Protein AF-A0A813TWH4-F1 (afdb_monomer_lite)

Organism: NCBI:txid104777

Sequence (204 aa):
MVELQYFYILNVCVCGRCGNPNHNQKENKCRERCLRCRDYDHTLSSCRNNPQCINCGGNHQCNNDICEFLINKTLSSNKYTIDVLLKEGVINSVDEIDESQNFTQGKQVSYEMKSKEEVMNKLIENKLASQSSRLKLGEVNSKIDYLKSDLDTVKTDLRSVNEVVSKTNLELKANQSSIESYFKLVLSRTDSQSGPASSSSLNH

Foldseek 3Di:
DDPPVPDPLPQLPQQQAQRHSPDDVPPPPDQGAAQAQRDRPDHVVPDPDFGAASQQRDRDGHPDLPPVRSLVVSCVVCVVVVVVCCVVVVDVDPVVVSVPVVPPDPPPPPPPPPDPVNNVVVVVVVVVVVVVVVVVVVVVVVVVVVVVVVVVVVVVVVVVVVVVVVVVVVVVVVVVVVVVVVVVVVVVVVVVPCDPPPPPDDDD

Radius of gyration: 47.85 Å; chains: 1; bounding box: 100×43×149 Å

pLDDT: mean 79.54, std 17.69, range [35.44, 98.56]

Structure (mmCIF, N/CA/C/O backbone):
data_AF-A0A813TWH4-F1
#
_entry.id   AF-A0A813TWH4-F1
#
loop_
_atom_site.group_PDB
_atom_site.id
_atom_site.type_symbol
_atom_site.label_atom_id
_atom_site.label_alt_id
_atom_site.label_comp_id
_atom_site.label_asym_id
_atom_site.label_entity_id
_atom_site.label_seq_id
_atom_site.pdbx_PDB_ins_code
_atom_site.Cartn_x
_atom_site.Cartn_y
_atom_site.Cartn_z
_atom_site.occupancy
_atom_site.B_iso_or_equiv
_atom_site.auth_seq_id
_atom_site.auth_comp_id
_atom_site.auth_asym_id
_atom_site.auth_atom_id
_atom_site.pdbx_PDB_model_num
ATOM 1 N N . MET A 1 1 ? -3.139 -16.823 19.038 1.00 43.88 1 MET A N 1
ATOM 2 C CA . MET A 1 1 ? -4.212 -16.504 19.994 1.00 43.88 1 MET A CA 1
ATOM 3 C C . MET A 1 1 ? -3.679 -15.493 20.978 1.00 43.88 1 MET A C 1
ATOM 5 O O . MET A 1 1 ? -2.800 -15.806 21.771 1.00 43.88 1 MET A O 1
ATOM 9 N N . VAL A 1 2 ? -4.089 -14.252 20.759 1.00 36.09 2 VAL A N 1
ATOM 10 C CA . VAL A 1 2 ? -3.649 -13.059 21.470 1.00 36.09 2 VAL A CA 1
ATOM 11 C C . VAL A 1 2 ? -4.604 -12.887 22.641 1.00 36.09 2 VAL A C 1
ATOM 13 O O . VAL A 1 2 ? -5.794 -12.687 22.424 1.00 36.09 2 VAL A O 1
ATOM 16 N N . GLU A 1 3 ? -4.093 -12.948 23.868 1.00 39.19 3 GLU A N 1
ATOM 17 C CA . GLU A 1 3 ? -4.769 -12.331 25.006 1.00 39.19 3 GLU A CA 1
ATOM 18 C C . GLU A 1 3 ? -4.733 -10.815 24.808 1.00 39.19 3 GLU A C 1
ATOM 20 O O . GLU A 1 3 ? -3.894 -10.082 25.335 1.00 39.19 3 GLU A O 1
ATOM 25 N N . LEU A 1 4 ? -5.666 -10.333 23.992 1.00 41.06 4 LEU A N 1
ATOM 26 C CA . LEU A 1 4 ? -6.206 -9.008 24.186 1.00 41.06 4 LEU A CA 1
ATOM 27 C C . LEU A 1 4 ? -6.889 -9.091 25.543 1.00 41.06 4 LEU A C 1
ATOM 29 O O . LEU A 1 4 ? -7.978 -9.643 25.664 1.00 41.06 4 LEU A O 1
ATOM 33 N N . GLN A 1 5 ? -6.228 -8.582 26.584 1.00 43.38 5 GLN A N 1
ATOM 34 C CA . GLN A 1 5 ? -6.948 -8.149 27.771 1.00 43.38 5 GLN A CA 1
ATOM 35 C C . GLN A 1 5 ? -8.119 -7.300 27.263 1.00 43.38 5 GLN A C 1
ATOM 37 O O . GLN A 1 5 ? -7.918 -6.203 26.740 1.00 43.38 5 GLN A O 1
ATOM 42 N N . TYR A 1 6 ? -9.312 -7.881 27.376 1.00 43.12 6 TYR A N 1
ATOM 43 C CA . TYR A 1 6 ? -10.660 -7.403 27.073 1.00 43.12 6 TYR A CA 1
ATOM 44 C C . TYR A 1 6 ? -11.006 -6.119 27.857 1.00 43.12 6 TYR A C 1
ATOM 46 O O . TYR A 1 6 ? -12.046 -6.020 28.495 1.00 43.12 6 TYR A O 1
ATOM 54 N N . PHE A 1 7 ? -10.110 -5.131 27.902 1.00 40.72 7 PHE A N 1
ATOM 55 C CA . PHE A 1 7 ? -10.198 -4.048 28.879 1.00 40.72 7 PHE A CA 1
ATOM 56 C C . PHE A 1 7 ? -10.705 -2.722 28.326 1.00 40.72 7 PHE A C 1
ATOM 58 O O . PHE A 1 7 ? -11.087 -1.869 29.115 1.00 40.72 7 PHE A O 1
ATOM 65 N N . TYR A 1 8 ? -10.784 -2.537 27.008 1.00 42.56 8 TYR A N 1
ATOM 66 C CA . TYR A 1 8 ? -11.355 -1.313 26.433 1.00 42.56 8 TYR A CA 1
ATOM 67 C C . TYR A 1 8 ? -12.024 -1.543 25.079 1.00 42.56 8 TYR A C 1
ATOM 69 O O . TYR A 1 8 ? -11.968 -0.686 24.199 1.00 42.56 8 TYR A O 1
ATOM 77 N N . ILE A 1 9 ? -12.757 -2.645 24.916 1.00 45.22 9 ILE A N 1
ATOM 78 C CA . ILE A 1 9 ? -13.964 -2.504 24.109 1.00 45.22 9 ILE A CA 1
ATOM 79 C C . ILE A 1 9 ? -14.901 -1.688 25.000 1.00 45.22 9 ILE A C 1
ATOM 81 O O . ILE A 1 9 ? -15.539 -2.228 25.897 1.00 45.22 9 ILE A O 1
ATOM 85 N N . LEU A 1 10 ? -14.806 -0.364 24.851 1.00 45.94 10 LEU A N 1
ATOM 86 C CA . LEU A 1 10 ? -15.490 0.652 25.640 1.00 45.94 10 LEU A CA 1
ATOM 87 C C . LEU A 1 10 ? -16.877 0.145 26.013 1.00 45.94 10 LEU A C 1
ATOM 89 O O . LEU A 1 10 ? -17.731 0.032 25.132 1.00 45.94 10 LEU A O 1
ATOM 93 N N . ASN A 1 11 ? -17.075 -0.168 27.302 1.00 53.09 11 ASN A N 1
ATOM 94 C CA . ASN A 1 11 ? -18.404 -0.357 27.860 1.00 53.09 11 ASN A CA 1
ATOM 95 C C . ASN A 1 11 ? -19.230 0.787 27.299 1.00 53.09 11 ASN A C 1
ATOM 97 O O . ASN A 1 11 ? -18.926 1.952 27.572 1.00 53.09 11 ASN A O 1
ATOM 101 N N . VAL A 1 12 ? -20.208 0.472 26.452 1.00 57.31 12 VAL A N 1
ATOM 102 C CA . VAL A 1 12 ? -21.177 1.468 26.033 1.00 57.31 12 VAL A CA 1
ATOM 103 C C . VAL A 1 12 ? -21.818 1.908 27.338 1.00 57.31 12 VAL A C 1
ATOM 105 O O . VAL A 1 12 ? -22.613 1.170 27.918 1.00 57.31 12 VAL A O 1
ATOM 108 N N . CYS A 1 13 ? -21.375 3.054 27.860 1.00 60.84 13 CYS A N 1
ATOM 109 C CA . CYS A 1 13 ? -21.833 3.585 29.129 1.00 60.84 13 CYS A CA 1
ATOM 110 C C . CYS A 1 13 ? -23.296 3.954 28.943 1.00 60.84 13 CYS A C 1
ATOM 112 O O . CYS A 1 13 ? -23.643 5.062 28.540 1.00 6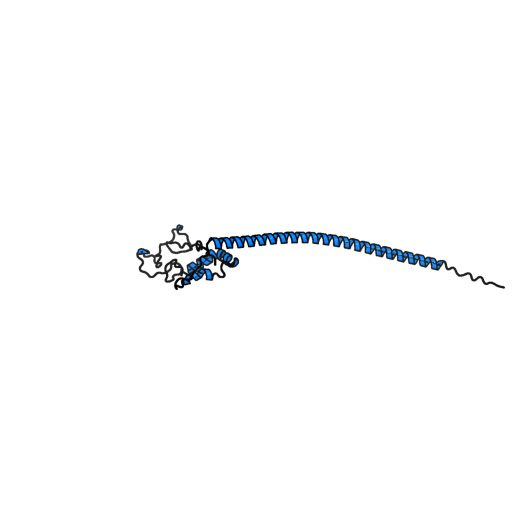0.84 13 CYS A O 1
ATOM 114 N N . VAL A 1 14 ? -24.165 2.983 29.196 1.00 70.88 14 VAL A N 1
ATOM 115 C CA . VAL A 1 14 ? -25.594 3.206 29.276 1.00 70.88 14 VAL A CA 1
ATOM 116 C C . VAL A 1 14 ? -25.850 4.104 30.471 1.00 70.88 14 VAL A C 1
ATOM 118 O O . VAL A 1 14 ? -25.277 3.930 31.550 1.00 70.88 14 VAL A O 1
ATOM 121 N N . CYS A 1 15 ? -26.720 5.088 30.292 1.00 78.12 15 CYS A N 1
ATOM 122 C CA . CYS A 1 15 ? -27.123 5.936 31.396 1.00 78.12 15 CYS A CA 1
ATOM 123 C C . CYS A 1 15 ? -27.722 5.071 32.515 1.00 78.12 15 CYS A C 1
ATOM 125 O O . CYS A 1 15 ? -28.823 4.554 32.365 1.00 78.12 15 CYS A O 1
ATOM 127 N N . GLY A 1 16 ? -27.041 4.940 33.657 1.00 71.12 16 GLY A N 1
ATOM 128 C CA . GLY A 1 16 ? -27.502 4.095 34.774 1.00 71.12 16 GLY A CA 1
ATOM 129 C C . GLY A 1 16 ? -28.875 4.454 35.369 1.00 71.12 16 GLY A C 1
ATOM 130 O O . GLY A 1 16 ? -29.391 3.698 36.180 1.00 71.12 16 GLY A O 1
ATOM 131 N N . ARG A 1 17 ? -29.483 5.581 34.967 1.00 74.94 17 ARG A N 1
ATOM 132 C CA . ARG A 1 17 ? -30.850 5.963 35.360 1.00 74.94 17 ARG A CA 1
ATOM 133 C C . ARG A 1 17 ? -31.924 5.455 34.411 1.00 74.94 17 ARG A C 1
ATOM 135 O O . ARG A 1 17 ? -33.007 5.101 34.853 1.00 74.94 17 ARG A O 1
ATOM 142 N N . CYS A 1 18 ? -31.661 5.454 33.108 1.00 77.75 18 CYS A N 1
ATOM 143 C CA . CYS A 1 18 ? -32.684 5.129 32.116 1.00 77.75 18 CYS A CA 1
ATOM 144 C C . CYS A 1 18 ? -32.232 4.111 31.074 1.00 77.75 18 CYS A C 1
ATOM 146 O O . CYS A 1 18 ? -32.984 3.852 30.143 1.00 77.75 18 CYS A O 1
ATOM 148 N N . GLY A 1 19 ? -31.031 3.554 31.198 1.00 70.75 19 GLY A N 1
ATOM 149 C CA . GLY A 1 19 ? -30.436 2.581 30.286 1.00 70.75 19 GLY A CA 1
ATOM 150 C C . GLY A 1 19 ? -30.174 3.101 28.874 1.00 70.75 19 GLY A C 1
ATOM 151 O O . GLY A 1 19 ? -29.767 2.328 28.028 1.00 70.75 19 GLY A O 1
ATOM 152 N N . ASN A 1 20 ? -30.401 4.384 28.572 1.00 73.44 20 ASN A N 1
ATOM 153 C CA . ASN A 1 20 ? -30.210 4.886 27.213 1.00 73.44 20 ASN A CA 1
ATOM 154 C C . ASN A 1 20 ? -28.703 4.985 26.896 1.00 73.44 20 ASN A C 1
ATOM 156 O O . ASN A 1 20 ? -27.981 5.659 27.635 1.00 73.44 20 ASN A O 1
ATOM 160 N N . PRO A 1 21 ? -28.223 4.359 25.808 1.00 71.31 21 PRO A N 1
ATOM 161 C CA . PRO A 1 21 ? -26.817 4.390 25.418 1.00 71.31 21 PRO A CA 1
ATOM 162 C C . PRO A 1 21 ? -26.438 5.627 24.580 1.00 71.31 21 PRO A C 1
ATOM 164 O O . PRO A 1 21 ? -25.332 5.662 24.048 1.00 71.31 21 PRO A O 1
ATOM 167 N N . ASN A 1 22 ? -27.357 6.573 24.349 1.00 73.69 22 ASN A N 1
ATOM 168 C CA . ASN A 1 22 ? -27.167 7.732 23.462 1.00 73.69 22 ASN A CA 1
ATOM 169 C C . ASN A 1 22 ? -27.026 9.071 24.201 1.00 73.69 22 ASN A C 1
ATOM 171 O O . ASN A 1 22 ? -26.936 10.105 23.547 1.00 73.69 22 ASN A O 1
ATOM 175 N N . HIS A 1 23 ? -27.016 9.089 25.535 1.00 74.94 23 HIS A N 1
ATOM 176 C CA . HIS A 1 23 ? -26.678 10.301 26.280 1.00 74.94 23 HIS A CA 1
ATOM 177 C C . HIS A 1 23 ? -25.824 9.993 27.499 1.00 74.94 23 HIS A C 1
ATOM 179 O O . HIS A 1 23 ? -25.870 8.906 28.077 1.00 74.94 23 HIS A O 1
ATOM 185 N N . ASN A 1 24 ? -25.094 11.013 27.928 1.00 66.06 24 ASN A N 1
ATOM 186 C CA . ASN A 1 24 ? -24.274 10.957 29.123 1.00 66.06 24 ASN A CA 1
ATOM 187 C C . ASN A 1 24 ? -25.132 11.247 30.362 1.00 66.06 24 ASN A C 1
ATOM 189 O O . ASN A 1 24 ? -26.005 12.114 30.333 1.00 66.06 24 ASN A O 1
ATOM 193 N N . GLN A 1 25 ? -24.851 10.571 31.485 1.00 65.19 25 GLN A N 1
ATOM 194 C CA . GLN A 1 25 ? -25.565 10.755 32.765 1.00 65.19 25 GLN A CA 1
ATOM 195 C C . GLN A 1 25 ? -25.675 12.225 33.218 1.00 65.19 25 GLN A C 1
ATOM 197 O O . GLN A 1 25 ? -26.583 12.567 33.971 1.00 65.19 25 GLN A O 1
ATOM 202 N N . LYS A 1 26 ? -24.775 13.098 32.747 1.00 63.03 26 LYS A N 1
ATOM 203 C CA . LYS A 1 26 ? -24.735 14.526 33.089 1.00 63.03 26 LYS A CA 1
ATOM 204 C C . LYS A 1 26 ? -25.924 15.337 32.562 1.00 63.03 26 LYS A C 1
ATOM 206 O O . LYS A 1 26 ? -26.172 16.417 33.082 1.00 63.03 26 LYS A O 1
ATOM 211 N N . GLU A 1 27 ? -26.673 14.850 31.572 1.00 63.19 27 GLU A N 1
ATOM 212 C CA . GLU A 1 27 ? -27.702 15.670 30.916 1.00 63.19 27 GLU A CA 1
ATOM 213 C C . GLU A 1 27 ? -29.013 15.831 31.712 1.00 63.19 27 GLU A C 1
ATOM 215 O O . GLU A 1 27 ? -29.890 16.548 31.250 1.00 63.19 27 GLU A O 1
ATOM 220 N N . ASN A 1 28 ? -29.163 15.236 32.908 1.00 61.16 28 ASN A N 1
ATOM 221 C CA . ASN A 1 28 ? -30.287 15.408 33.863 1.00 61.16 28 ASN A CA 1
ATOM 222 C C . ASN A 1 28 ? -31.730 15.279 33.313 1.00 61.16 28 ASN A C 1
ATOM 224 O O . ASN A 1 28 ? -32.691 15.445 34.058 1.00 61.16 28 ASN A O 1
ATOM 228 N N . LYS A 1 29 ? -31.912 14.920 32.040 1.00 72.69 29 LYS A N 1
ATOM 229 C CA . LYS A 1 29 ? -33.216 14.815 31.367 1.00 72.69 29 LYS A CA 1
ATOM 230 C C . LYS A 1 29 ? -33.850 13.424 31.452 1.00 72.69 29 LYS A C 1
ATOM 232 O O . LYS A 1 29 ? -34.916 13.211 30.882 1.00 72.69 29 LYS A O 1
ATOM 237 N N . CYS A 1 30 ? -33.216 12.465 32.131 1.00 78.81 30 CYS A N 1
ATOM 238 C CA . CYS A 1 30 ? -33.720 11.096 32.200 1.00 78.81 30 CYS A CA 1
ATOM 239 C C . CYS A 1 30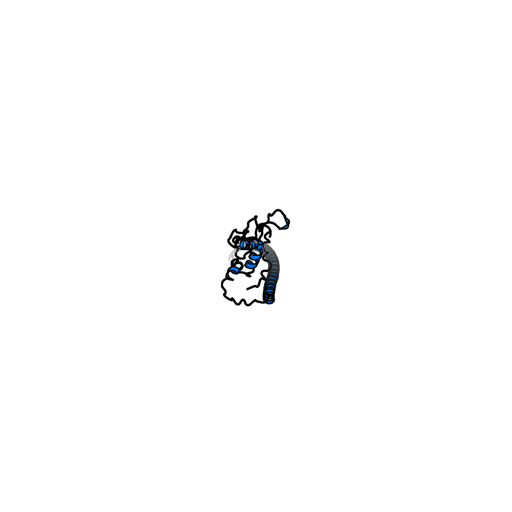 ? -34.474 10.802 33.496 1.00 78.81 30 CYS A C 1
ATOM 241 O O . CYS A 1 30 ? -33.914 10.908 34.586 1.00 78.81 30 CYS A O 1
ATOM 243 N N . ARG A 1 31 ? -35.727 10.358 33.350 1.00 83.06 31 ARG A N 1
ATOM 244 C CA . ARG A 1 31 ? -36.523 9.772 34.435 1.00 83.06 31 ARG A CA 1
ATOM 245 C C . ARG A 1 31 ? -35.950 8.400 34.800 1.00 83.06 31 ARG A C 1
ATOM 247 O O . ARG A 1 31 ? -35.622 7.619 33.903 1.00 83.06 31 ARG A O 1
ATOM 254 N N . GLU A 1 32 ? -35.822 8.130 36.095 1.00 82.75 32 GLU A N 1
ATOM 255 C CA . GLU A 1 32 ? -35.314 6.851 36.592 1.00 82.75 32 GLU A CA 1
ATOM 256 C C . GLU A 1 32 ? -36.258 5.702 36.227 1.00 82.75 32 GLU A C 1
ATOM 258 O O . GLU A 1 32 ? -37.479 5.830 36.321 1.00 82.75 32 GLU A O 1
ATOM 263 N N . ARG A 1 33 ? -35.668 4.596 35.773 1.00 86.56 33 ARG A N 1
ATOM 264 C CA . ARG A 1 33 ? -36.343 3.335 35.466 1.00 86.56 33 ARG A CA 1
ATOM 265 C C . ARG A 1 33 ? -35.734 2.216 36.290 1.00 86.56 33 ARG A C 1
ATOM 267 O O . ARG A 1 33 ? -34.525 2.189 36.522 1.00 86.56 33 ARG A O 1
ATOM 274 N N . CYS A 1 34 ? -36.552 1.240 36.647 1.00 87.31 34 CYS A N 1
ATOM 275 C CA . CYS A 1 34 ? -36.083 0.004 37.238 1.00 87.31 34 CYS A CA 1
ATOM 276 C C . CYS A 1 34 ? -35.145 -0.725 36.262 1.00 87.31 34 CYS A C 1
ATOM 278 O O . CYS A 1 34 ? -35.559 -1.155 35.187 1.00 87.31 34 CYS A O 1
ATOM 280 N N . LEU A 1 35 ? -33.880 -0.909 36.651 1.00 84.81 35 LEU A N 1
ATOM 281 C CA . LEU A 1 35 ? -32.866 -1.599 35.838 1.00 84.81 35 LEU A CA 1
ATOM 282 C C . LEU A 1 35 ? -33.157 -3.091 35.619 1.00 84.81 35 LEU A C 1
ATOM 284 O O . LEU A 1 35 ? -32.542 -3.717 34.756 1.00 84.81 35 LEU A O 1
ATOM 288 N N . ARG A 1 36 ? -34.088 -3.653 36.399 1.00 87.12 36 ARG A N 1
ATOM 289 C CA . ARG A 1 36 ? -34.543 -5.032 36.254 1.00 87.12 36 ARG A CA 1
ATOM 290 C C . ARG A 1 36 ? -35.672 -5.152 35.242 1.00 87.12 36 ARG A C 1
ATOM 292 O O . ARG A 1 36 ? -35.550 -6.008 34.388 1.00 87.12 36 ARG A O 1
ATOM 299 N N . CYS A 1 37 ? -36.730 -4.341 35.306 1.00 90.25 37 CYS A N 1
ATOM 300 C CA . CYS A 1 37 ? -37.937 -4.553 34.488 1.00 90.25 37 CYS A CA 1
ATOM 301 C C . CYS A 1 37 ? -38.393 -3.346 33.655 1.00 90.25 37 CYS A C 1
ATOM 303 O O . CYS A 1 37 ? -39.477 -3.389 33.087 1.00 90.25 37 CYS A O 1
ATOM 305 N N . ARG A 1 38 ? -37.605 -2.264 33.595 1.00 87.19 38 ARG A N 1
ATOM 306 C CA . ARG A 1 38 ? -37.866 -1.040 32.811 1.00 87.19 38 ARG A CA 1
ATOM 307 C C . ARG A 1 38 ? -39.004 -0.130 33.313 1.00 87.19 38 ARG A C 1
ATOM 309 O O . ARG A 1 38 ? -39.124 0.983 32.800 1.00 87.19 38 ARG A O 1
ATOM 316 N N . ASP A 1 39 ? -39.770 -0.528 34.325 1.00 89.06 39 ASP A N 1
ATOM 317 C CA . ASP A 1 39 ? -40.860 0.293 34.875 1.00 89.06 39 ASP A CA 1
ATOM 318 C C . ASP A 1 39 ? -40.387 1.560 35.596 1.00 89.06 39 ASP A C 1
ATOM 320 O O . ASP A 1 39 ? -39.253 1.653 36.067 1.00 89.06 39 ASP A O 1
ATOM 324 N N . TYR A 1 40 ? -41.295 2.532 35.709 1.00 90.69 40 TYR A N 1
ATOM 325 C CA . TYR A 1 40 ? -41.069 3.821 36.373 1.00 90.69 40 TYR A CA 1
ATOM 326 C C . TYR A 1 40 ? -41.607 3.885 37.809 1.00 90.69 40 TYR A C 1
ATOM 328 O O . TYR A 1 40 ? -41.352 4.867 38.505 1.00 90.69 40 TYR A O 1
ATOM 336 N N . ASP A 1 41 ? -42.364 2.874 38.237 1.00 92.81 41 ASP A N 1
ATOM 337 C CA . ASP A 1 41 ? -43.189 2.953 39.451 1.00 92.81 41 ASP A CA 1
ATOM 338 C C . ASP A 1 41 ? -42.495 2.405 40.702 1.00 92.81 41 ASP A C 1
ATOM 340 O O . ASP A 1 41 ? -43.045 2.450 41.800 1.00 92.81 41 ASP A O 1
ATOM 344 N N . HIS A 1 42 ? -41.285 1.867 40.555 1.00 91.38 42 HIS A N 1
ATOM 345 C CA . HIS A 1 42 ? -40.556 1.257 41.657 1.00 91.38 42 HIS A CA 1
ATOM 346 C C . HIS A 1 42 ? -39.038 1.307 41.459 1.00 91.38 42 HIS A C 1
ATOM 348 O O . HIS A 1 42 ? -38.524 1.520 40.360 1.00 91.38 42 HIS A O 1
ATOM 354 N N . THR A 1 43 ? -38.310 1.083 42.552 1.00 88.12 43 THR A N 1
ATOM 355 C CA . THR A 1 43 ? -36.847 1.013 42.577 1.00 88.12 43 THR A CA 1
ATOM 356 C C . THR A 1 43 ? -36.372 -0.420 42.362 1.00 88.12 43 THR A C 1
ATOM 358 O O . THR A 1 43 ? -37.105 -1.382 42.584 1.00 88.12 43 THR A O 1
ATOM 361 N N . LEU A 1 44 ? -35.100 -0.594 41.995 1.00 86.25 44 LEU A N 1
ATOM 362 C CA . LEU A 1 44 ? -34.509 -1.927 41.829 1.00 86.25 44 LEU A CA 1
ATOM 363 C C . LEU A 1 44 ? -34.688 -2.815 43.078 1.00 86.25 44 LEU A C 1
ATOM 365 O O . LEU A 1 44 ? -34.934 -4.010 42.947 1.00 86.25 44 LEU A O 1
ATOM 369 N N . SER A 1 45 ? -34.620 -2.222 44.274 1.00 89.62 45 SER A N 1
ATOM 370 C CA . SER A 1 45 ? -34.778 -2.910 45.561 1.00 89.62 45 SER A CA 1
ATOM 371 C C . SER A 1 45 ? -36.192 -3.435 45.837 1.00 89.62 45 SER A C 1
ATOM 373 O O . SER A 1 45 ? -36.335 -4.397 46.586 1.00 89.62 45 SER A O 1
ATOM 375 N N . SER A 1 46 ? -37.231 -2.839 45.246 1.00 94.00 46 SER A N 1
ATOM 376 C CA . SER A 1 46 ? -38.634 -3.246 45.426 1.00 94.00 46 SER A CA 1
ATOM 377 C C . SER A 1 46 ? -39.215 -3.981 44.213 1.00 94.00 46 SER A C 1
ATOM 379 O O . SER A 1 46 ? -40.366 -4.420 44.247 1.00 94.00 46 SER A O 1
ATOM 381 N N . CYS A 1 47 ? -38.419 -4.168 43.155 1.00 93.00 47 CYS A N 1
ATOM 382 C CA . CYS A 1 47 ? -38.838 -4.837 41.931 1.00 93.00 47 CYS A CA 1
ATOM 383 C C . CYS A 1 47 ? -39.109 -6.333 42.149 1.00 93.00 47 CYS A C 1
ATOM 385 O O . CYS A 1 47 ? -38.209 -7.100 42.501 1.00 93.00 47 CYS A O 1
ATOM 387 N N . ARG A 1 48 ? -40.342 -6.757 41.851 1.00 94.88 48 ARG A N 1
ATOM 388 C CA . ARG A 1 48 ? -40.750 -8.174 41.796 1.00 94.88 48 ARG A CA 1
ATOM 389 C C . ARG A 1 48 ? -41.004 -8.680 40.375 1.00 94.88 48 ARG A C 1
ATOM 391 O O . ARG A 1 48 ? -41.304 -9.855 40.194 1.00 94.88 48 ARG A O 1
ATOM 398 N N . ASN A 1 49 ? -40.876 -7.804 39.382 1.00 93.75 49 ASN A N 1
ATOM 399 C CA . ASN A 1 49 ? -41.145 -8.124 37.987 1.00 93.75 49 ASN A CA 1
ATOM 400 C C . ASN A 1 49 ? -40.018 -8.982 37.385 1.00 93.75 49 ASN A C 1
ATOM 402 O O . ASN A 1 49 ? -38.870 -8.993 37.858 1.00 93.75 49 ASN A O 1
ATOM 406 N N . ASN A 1 50 ? -40.355 -9.707 36.318 1.00 92.62 50 ASN A N 1
ATOM 407 C CA . ASN A 1 50 ? -39.376 -10.463 35.544 1.00 92.62 50 ASN A CA 1
ATOM 408 C C . ASN A 1 50 ? -38.347 -9.521 34.903 1.00 92.62 50 ASN A C 1
ATOM 410 O O . ASN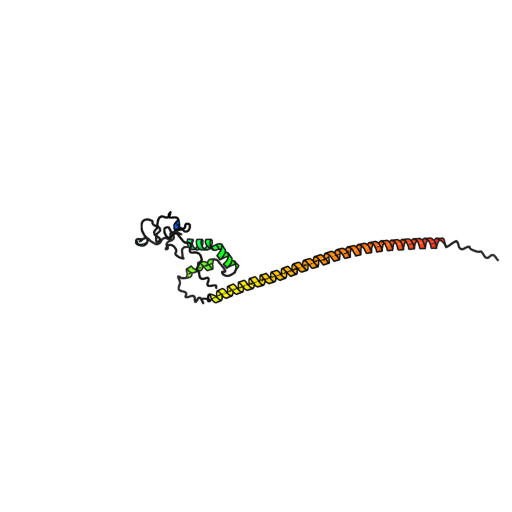 A 1 50 ? -38.686 -8.382 34.563 1.00 92.62 50 ASN A O 1
ATOM 414 N N . PRO A 1 51 ? -37.086 -9.965 34.760 1.00 90.19 51 PRO A N 1
ATOM 415 C CA . PRO A 1 51 ? -36.059 -9.141 34.156 1.00 90.19 51 PRO A CA 1
ATOM 416 C C . PRO A 1 51 ? -36.380 -8.873 32.681 1.00 90.19 51 PRO A C 1
ATOM 418 O O . PRO A 1 51 ? -36.604 -9.801 31.907 1.00 90.19 51 PRO A O 1
ATOM 421 N N . GLN A 1 52 ? -36.381 -7.599 32.308 1.00 90.75 52 GLN A N 1
ATOM 422 C CA . GLN A 1 52 ? -36.496 -7.113 30.945 1.00 90.75 52 GLN A CA 1
ATOM 423 C C . GLN A 1 52 ? -35.386 -6.108 30.669 1.00 90.75 52 GLN A C 1
ATOM 425 O O . GLN A 1 52 ? -35.224 -5.103 31.370 1.00 90.75 52 GLN A O 1
ATOM 430 N N . CYS A 1 53 ? -34.628 -6.362 29.612 1.00 86.56 53 CYS A N 1
ATOM 431 C CA . CYS A 1 53 ? -33.519 -5.515 29.235 1.00 86.56 53 CYS A CA 1
ATOM 432 C C . CYS A 1 53 ? -34.029 -4.170 28.722 1.00 86.56 53 CYS A C 1
ATOM 434 O O . CYS A 1 53 ? -34.829 -4.100 27.791 1.00 86.56 53 CYS A O 1
ATOM 436 N N . ILE A 1 54 ? -33.507 -3.078 29.277 1.00 83.06 54 ILE A N 1
ATOM 437 C CA . ILE A 1 54 ? -33.881 -1.726 28.847 1.00 83.06 54 ILE A CA 1
ATOM 438 C C . ILE A 1 54 ? -33.423 -1.439 27.407 1.00 83.06 54 ILE A C 1
ATOM 440 O O . ILE A 1 54 ? -34.059 -0.641 26.718 1.00 83.06 54 ILE A O 1
ATOM 444 N N . ASN A 1 55 ? -32.349 -2.094 26.953 1.00 82.00 55 ASN A N 1
ATOM 445 C CA . ASN A 1 55 ? -31.739 -1.846 25.648 1.00 82.00 55 ASN A CA 1
ATOM 446 C C . ASN A 1 55 ? -32.459 -2.568 24.501 1.00 82.00 55 ASN A C 1
ATOM 448 O O . ASN A 1 55 ? -32.778 -1.937 23.499 1.00 82.00 55 ASN A O 1
ATOM 452 N N . CYS A 1 56 ? -32.726 -3.870 24.643 1.00 87.38 56 CYS A N 1
ATOM 453 C CA . CYS A 1 56 ? -33.331 -4.691 23.584 1.00 87.38 56 CYS A CA 1
ATOM 454 C C . CYS A 1 56 ? -34.776 -5.131 23.875 1.00 87.38 56 CYS A C 1
ATOM 456 O O . CYS A 1 56 ? -35.434 -5.662 22.989 1.00 87.38 56 CYS A O 1
ATOM 458 N N . GLY A 1 57 ? -35.281 -4.946 25.100 1.00 87.44 57 GLY A N 1
ATOM 459 C CA . GLY A 1 57 ? -36.594 -5.452 25.519 1.00 87.44 57 GLY A CA 1
ATOM 460 C C . GLY A 1 57 ? -36.657 -6.963 25.775 1.00 87.44 57 GLY A C 1
ATOM 461 O O . GLY A 1 57 ? -37.731 -7.468 26.085 1.00 87.44 57 GLY A O 1
ATOM 462 N N . GLY A 1 58 ? -35.537 -7.685 25.657 1.00 89.25 58 GLY A N 1
ATOM 463 C CA . GLY A 1 58 ? -35.466 -9.132 25.870 1.00 89.25 58 GLY A CA 1
ATOM 464 C C . GLY A 1 58 ? -35.610 -9.551 2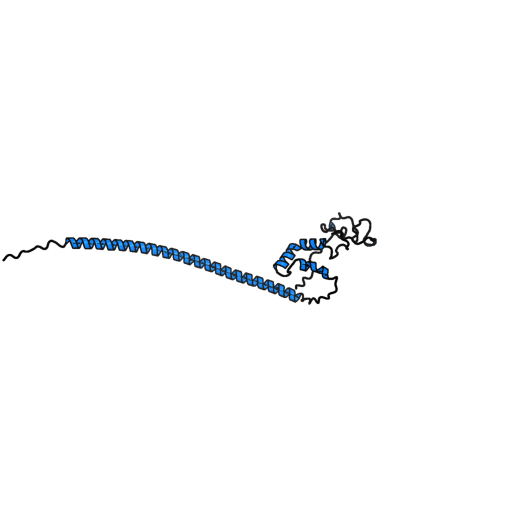7.336 1.00 89.25 58 GLY A C 1
ATOM 465 O O . GLY A 1 58 ? -35.401 -8.749 28.247 1.00 89.25 58 GLY A O 1
ATOM 466 N N . ASN A 1 59 ? -35.918 -10.832 27.564 1.00 91.00 59 ASN A N 1
ATOM 467 C CA . ASN A 1 59 ? -36.111 -11.435 28.892 1.00 91.00 59 ASN A CA 1
ATOM 468 C C . ASN A 1 59 ? -34.777 -11.745 29.595 1.00 91.00 59 ASN A C 1
ATOM 470 O O . ASN A 1 59 ? -34.472 -12.890 29.920 1.00 91.00 59 ASN A O 1
ATOM 474 N N . HIS A 1 60 ? -33.956 -10.722 29.802 1.00 86.94 60 HIS A N 1
ATOM 475 C CA . HIS A 1 60 ? -32.705 -10.817 30.542 1.00 86.94 60 HIS A CA 1
ATOM 476 C C . HIS A 1 60 ? -32.415 -9.515 31.287 1.00 86.94 60 HIS A C 1
ATOM 478 O O . HIS A 1 60 ? -33.025 -8.476 31.031 1.00 86.94 60 HIS A O 1
ATOM 484 N N . GLN A 1 61 ? -31.477 -9.558 32.232 1.00 82.81 61 GLN A N 1
ATOM 485 C CA . GLN A 1 61 ? -31.068 -8.366 32.968 1.00 82.81 61 GLN A CA 1
ATOM 486 C C . GLN A 1 61 ? -30.410 -7.341 32.027 1.00 82.81 61 GLN A C 1
ATOM 488 O O . GLN A 1 61 ? -29.775 -7.700 31.031 1.00 82.81 61 GLN A O 1
ATOM 493 N N . CYS A 1 62 ? -30.570 -6.048 32.321 1.00 77.94 62 CYS A N 1
ATOM 494 C CA . CYS A 1 62 ? -29.847 -5.005 31.598 1.00 77.94 62 CYS A CA 1
ATOM 495 C C . CYS A 1 62 ? -28.330 -5.230 31.722 1.00 77.94 62 CYS A C 1
ATOM 497 O O . CYS A 1 62 ? -27.854 -5.596 32.794 1.00 77.94 62 CYS A O 1
ATOM 499 N N . ASN A 1 63 ? -27.588 -4.975 30.641 1.00 72.19 63 ASN A N 1
ATOM 500 C CA . ASN A 1 63 ? -26.135 -5.191 30.544 1.00 72.19 63 ASN A CA 1
ATOM 501 C C . ASN A 1 63 ? -25.689 -6.652 30.660 1.00 72.19 63 ASN A C 1
ATOM 503 O O . ASN A 1 63 ? -24.518 -6.901 30.928 1.00 72.19 63 ASN A O 1
ATOM 507 N N . ASN A 1 64 ? -26.600 -7.605 30.454 1.00 82.25 64 ASN A N 1
ATOM 508 C CA . ASN A 1 64 ? -26.196 -8.992 30.286 1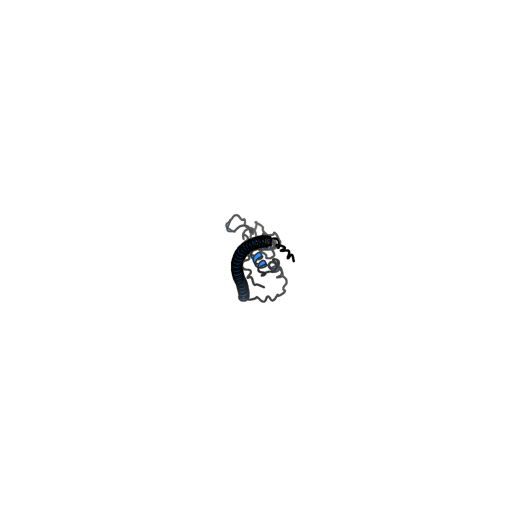.00 82.25 64 ASN A CA 1
ATOM 509 C C . ASN A 1 64 ? -25.399 -9.160 28.980 1.00 82.25 64 ASN A C 1
ATOM 511 O O . ASN A 1 64 ? -25.691 -8.477 27.994 1.00 82.25 64 ASN A O 1
ATOM 515 N N . ASP A 1 65 ? -24.425 -10.063 28.981 1.00 77.56 65 ASP A N 1
ATOM 516 C CA . ASP A 1 65 ? -23.583 -10.399 27.826 1.00 77.56 65 ASP A CA 1
ATOM 517 C C . ASP A 1 65 ? -24.404 -10.957 26.655 1.00 77.56 65 ASP A C 1
ATOM 519 O O . ASP A 1 65 ? -24.134 -10.634 25.508 1.00 77.56 65 ASP A O 1
ATOM 523 N N . ILE A 1 66 ? -25.509 -11.647 26.938 1.00 82.31 66 ILE A N 1
ATOM 524 C CA . ILE A 1 66 ? -26.478 -12.116 25.932 1.00 82.31 66 ILE A CA 1
ATOM 525 C C . ILE A 1 66 ? -27.301 -10.998 25.262 1.00 82.31 66 ILE A C 1
ATOM 527 O O . ILE A 1 66 ? -28.180 -11.269 24.444 1.00 82.31 66 ILE A O 1
ATOM 531 N N . CYS A 1 67 ? -27.089 -9.728 25.624 1.00 85.50 67 CYS A N 1
ATOM 532 C CA . CYS A 1 67 ? -27.819 -8.614 25.033 1.00 85.50 67 CYS A CA 1
ATOM 533 C C . CYS A 1 67 ? -27.289 -8.289 23.628 1.00 85.50 67 CYS A C 1
ATOM 535 O O . CYS A 1 67 ? -26.442 -7.408 23.472 1.00 85.50 67 CYS A O 1
ATOM 537 N N . GLU A 1 68 ? -27.880 -8.891 22.598 1.00 85.44 68 GLU A N 1
ATOM 538 C CA . GLU A 1 68 ? -27.499 -8.693 21.188 1.00 85.44 68 GLU A CA 1
ATOM 539 C C . GLU A 1 68 ? -27.392 -7.210 20.782 1.00 85.44 68 GLU A C 1
ATOM 541 O O . GLU A 1 68 ? -26.456 -6.798 20.101 1.00 85.44 68 GLU A O 1
ATOM 546 N N . PHE A 1 69 ? -28.298 -6.353 21.270 1.00 86.31 69 PHE A N 1
ATOM 547 C CA . PHE A 1 69 ? -28.221 -4.911 21.009 1.00 86.31 69 PHE A CA 1
ATOM 548 C C . PHE A 1 69 ? -26.909 -4.284 21.509 1.00 86.31 69 PHE A C 1
ATOM 550 O O . PHE A 1 69 ? -26.332 -3.432 20.832 1.00 86.31 69 PHE A O 1
ATOM 557 N N . LEU A 1 70 ? -26.444 -4.668 22.703 1.00 83.00 70 LEU A N 1
ATOM 558 C CA . LEU A 1 70 ? -25.202 -4.143 23.263 1.00 83.00 70 LEU A CA 1
ATOM 559 C C . LEU A 1 70 ? -23.996 -4.705 22.522 1.00 83.00 70 LEU A C 1
ATOM 561 O O . LEU A 1 70 ? -23.093 -3.926 22.234 1.00 83.00 70 LEU A O 1
ATOM 565 N N . ILE A 1 71 ? -24.010 -5.989 22.157 1.00 84.12 71 ILE A N 1
ATOM 566 C CA . ILE A 1 71 ? -22.975 -6.609 21.318 1.00 84.12 71 ILE A CA 1
ATOM 567 C C . ILE A 1 71 ? -22.856 -5.844 19.995 1.00 84.12 71 ILE A C 1
ATOM 569 O O . ILE A 1 71 ? -21.814 -5.261 19.702 1.00 84.12 71 ILE A O 1
ATOM 573 N N . ASN A 1 72 ? -23.952 -5.710 19.249 1.00 86.00 72 ASN A N 1
ATOM 574 C CA . ASN A 1 72 ? -23.966 -5.023 17.957 1.00 86.00 72 ASN A CA 1
ATOM 575 C C . ASN A 1 72 ? -23.562 -3.547 18.067 1.00 86.00 72 ASN A C 1
ATOM 577 O O . ASN A 1 72 ? -22.800 -3.025 17.244 1.00 86.00 72 ASN A O 1
ATOM 581 N N . LYS A 1 73 ? -24.033 -2.846 19.107 1.00 84.56 73 LYS A N 1
ATOM 582 C CA . LYS A 1 73 ? -23.627 -1.456 19.351 1.00 84.56 73 LYS A CA 1
ATOM 583 C C . LYS A 1 73 ? -22.137 -1.350 19.680 1.00 84.56 73 LYS A C 1
ATOM 585 O O . LYS A 1 73 ? -21.474 -0.396 19.277 1.00 84.56 73 LYS A O 1
ATOM 590 N N . THR A 1 74 ? -21.609 -2.330 20.389 1.00 82.62 74 THR A N 1
ATOM 591 C CA . THR A 1 74 ? -20.205 -2.405 20.761 1.00 82.62 74 THR A CA 1
ATOM 592 C C . THR A 1 74 ? -19.319 -2.676 19.546 1.00 82.62 74 THR A C 1
ATOM 594 O O . THR A 1 74 ? -18.359 -1.936 19.323 1.00 82.62 74 THR A O 1
ATOM 597 N N . LEU A 1 75 ? -19.681 -3.651 18.710 1.00 86.56 75 LEU A N 1
ATOM 598 C CA . LEU A 1 75 ? -18.984 -3.948 17.457 1.00 86.56 75 LEU A CA 1
ATOM 599 C C . LEU A 1 75 ? -18.991 -2.735 16.521 1.00 86.56 75 LEU A C 1
ATOM 601 O O . LEU A 1 75 ? -17.945 -2.306 16.041 1.00 86.56 75 LEU A O 1
ATOM 605 N N . SER A 1 76 ? -20.154 -2.110 16.325 1.00 85.25 76 SER A N 1
ATOM 606 C CA . SER A 1 76 ? -20.272 -0.922 15.469 1.00 85.25 76 SER A CA 1
ATOM 607 C C . SER A 1 76 ? -19.478 0.282 15.990 1.00 85.25 76 SER A C 1
ATOM 609 O O . SER A 1 76 ? -18.822 0.962 15.202 1.00 85.25 76 SER A O 1
ATOM 611 N N . SER A 1 77 ? -19.468 0.521 17.306 1.00 81.75 77 SER A N 1
ATOM 612 C CA . SER A 1 77 ? -18.699 1.621 17.916 1.00 81.75 77 SER A CA 1
ATOM 613 C C . SER A 1 77 ? -17.185 1.404 17.827 1.00 81.75 77 SER A C 1
ATOM 615 O O . SER A 1 77 ? -16.427 2.370 17.809 1.00 81.75 77 SER A O 1
ATOM 617 N N . ASN A 1 78 ? -16.744 0.147 17.735 1.00 82.62 78 ASN A N 1
ATOM 618 C CA . ASN A 1 78 ? -15.335 -0.238 17.642 1.00 82.62 78 ASN A CA 1
ATOM 619 C C . ASN A 1 78 ? -14.940 -0.725 16.240 1.00 82.62 78 ASN A C 1
ATOM 621 O O . ASN A 1 78 ? -13.881 -1.334 16.084 1.00 82.62 78 ASN A O 1
ATOM 625 N N . LYS A 1 79 ? -15.753 -0.432 15.215 1.00 89.38 79 LYS A N 1
ATOM 626 C CA . LYS A 1 79 ? -15.569 -0.935 13.846 1.00 89.38 79 LYS A CA 1
ATOM 627 C C . LYS A 1 79 ? -14.145 -0.734 13.325 1.00 89.38 79 LYS A C 1
ATOM 629 O O . LYS A 1 79 ? -13.540 -1.678 12.845 1.00 89.38 79 LYS A O 1
ATOM 634 N N . TYR A 1 80 ? -13.586 0.467 13.489 1.00 87.25 80 TYR A N 1
ATOM 635 C CA . TYR A 1 80 ? -12.222 0.768 13.041 1.00 87.25 80 TYR A CA 1
ATOM 636 C C . TYR A 1 80 ? -11.170 -0.143 13.691 1.00 87.25 80 TYR A C 1
ATOM 638 O O . TYR A 1 80 ? -10.280 -0.650 13.015 1.00 87.25 80 TYR A O 1
ATOM 646 N N . THR A 1 81 ? -11.274 -0.370 15.001 1.00 84.56 81 THR A N 1
ATOM 647 C CA . THR A 1 81 ? -10.349 -1.242 15.733 1.00 84.56 81 THR A CA 1
ATOM 648 C C . THR A 1 81 ? -10.471 -2.683 15.252 1.00 84.56 81 THR A C 1
ATOM 650 O O . THR A 1 81 ? -9.458 -3.331 15.010 1.00 84.56 81 THR A O 1
ATOM 653 N N . ILE A 1 82 ? -11.701 -3.167 15.068 1.00 86.62 82 ILE A N 1
ATOM 654 C CA . ILE A 1 82 ? -11.979 -4.518 14.564 1.00 86.62 82 ILE A CA 1
ATOM 655 C C . ILE A 1 82 ? -11.421 -4.687 13.145 1.00 86.62 82 ILE A C 1
ATOM 657 O O . ILE A 1 82 ? -10.737 -5.671 12.878 1.00 86.62 82 ILE A O 1
ATOM 661 N N . ASP A 1 83 ? -11.618 -3.700 12.266 1.00 86.69 83 ASP A N 1
ATOM 662 C CA . ASP A 1 83 ? -11.084 -3.703 10.900 1.00 86.69 83 ASP A CA 1
ATOM 663 C C . ASP A 1 83 ? -9.546 -3.787 10.894 1.00 86.69 83 ASP A C 1
ATOM 665 O O . ASP A 1 83 ? -8.963 -4.509 10.083 1.00 86.69 83 ASP A O 1
ATOM 669 N N . VAL A 1 84 ? -8.870 -3.087 11.815 1.00 83.19 84 VAL A N 1
ATOM 670 C CA . VAL A 1 84 ? -7.411 -3.194 11.988 1.00 83.19 84 VAL A CA 1
ATOM 671 C C . VAL A 1 84 ? -7.018 -4.597 12.450 1.00 83.19 84 VAL A C 1
ATOM 673 O O . VAL A 1 84 ? -6.106 -5.180 11.875 1.00 83.19 84 VAL A O 1
ATOM 676 N N . LEU A 1 85 ? -7.703 -5.166 13.446 1.00 81.31 85 LEU A N 1
ATOM 677 C CA . LEU A 1 85 ? -7.399 -6.512 13.947 1.00 81.31 85 LEU A CA 1
ATOM 678 C C . LEU A 1 85 ? -7.581 -7.589 12.866 1.00 81.31 85 LEU A C 1
ATOM 680 O O . LEU A 1 85 ? -6.738 -8.479 12.760 1.00 81.31 85 LEU A O 1
ATOM 684 N N . LEU A 1 86 ? -8.627 -7.479 12.040 1.00 85.31 86 LEU A N 1
ATOM 685 C CA . LEU A 1 86 ? -8.854 -8.351 10.883 1.00 85.31 86 LEU A CA 1
ATOM 686 C C . LEU A 1 86 ? -7.745 -8.193 9.839 1.00 85.31 86 LEU A C 1
ATOM 688 O O . LEU A 1 86 ? -7.177 -9.176 9.369 1.00 85.31 86 LEU A O 1
ATOM 692 N N . LYS A 1 87 ? -7.404 -6.948 9.487 1.00 87.56 87 LYS A N 1
ATOM 693 C CA . LYS A 1 87 ? -6.386 -6.653 8.470 1.00 87.56 87 LYS A CA 1
ATOM 694 C C . LYS A 1 87 ? -4.992 -7.134 8.873 1.00 87.56 87 LYS A C 1
ATOM 696 O O . LYS A 1 87 ? -4.234 -7.580 8.017 1.00 87.56 87 LYS A O 1
ATOM 701 N N . GLU A 1 88 ? -4.660 -7.036 10.155 1.00 84.62 88 GLU A N 1
ATOM 702 C CA . GLU A 1 88 ? -3.384 -7.502 10.705 1.00 84.62 88 GLU A CA 1
ATOM 703 C C . GLU A 1 88 ? -3.387 -9.017 11.003 1.00 84.62 88 GLU A C 1
ATOM 705 O O . GLU A 1 88 ? -2.389 -9.544 11.493 1.00 84.62 88 GLU A O 1
ATOM 710 N N . GLY A 1 89 ? -4.488 -9.730 10.718 1.00 80.38 89 GLY A N 1
ATOM 711 C CA . GLY A 1 89 ? -4.605 -11.177 10.927 1.00 80.38 89 GLY A CA 1
ATOM 712 C C . GLY A 1 89 ? -4.569 -11.594 12.400 1.00 80.38 89 GLY A C 1
ATOM 713 O O . GLY A 1 89 ? -4.143 -12.702 12.722 1.00 80.38 89 GLY A O 1
ATOM 714 N N . VAL A 1 90 ? -4.960 -10.695 13.309 1.00 82.56 90 VAL A N 1
ATOM 715 C CA . VAL A 1 90 ? -5.012 -10.966 14.754 1.00 82.56 90 VAL A CA 1
ATOM 716 C C . VAL A 1 90 ? -6.240 -11.808 15.109 1.00 82.56 90 VAL A C 1
ATOM 718 O O . VAL A 1 90 ? -6.147 -12.678 15.975 1.00 82.56 90 VAL A O 1
ATOM 721 N N . ILE A 1 91 ? -7.356 -11.550 14.424 1.00 82.62 91 ILE A N 1
ATOM 722 C CA . ILE A 1 91 ? -8.609 -12.318 14.458 1.00 82.62 91 ILE A CA 1
ATOM 723 C C . ILE A 1 91 ? -8.979 -12.694 13.019 1.00 82.62 91 ILE A C 1
ATOM 725 O O . ILE A 1 91 ? -8.691 -11.917 12.103 1.00 82.62 91 ILE A O 1
ATOM 729 N N . ASN A 1 92 ? -9.600 -13.857 12.797 1.00 85.81 92 ASN A N 1
ATOM 730 C CA . ASN A 1 92 ? -9.977 -14.268 11.432 1.00 85.81 92 ASN A CA 1
ATOM 731 C C . ASN A 1 92 ? -11.383 -13.799 11.045 1.00 85.81 92 ASN A C 1
ATOM 733 O O . ASN A 1 92 ? -11.684 -13.658 9.860 1.00 85.81 92 ASN A O 1
ATOM 737 N N . SER A 1 93 ? -12.250 -13.556 12.029 1.00 91.06 93 SER A N 1
ATOM 738 C CA . SER A 1 93 ? -13.619 -13.089 11.815 1.00 91.06 93 SER A CA 1
ATOM 739 C C . SER A 1 93 ? -14.111 -12.242 12.990 1.00 91.06 93 SER A C 1
ATOM 741 O O . SER A 1 93 ? -13.512 -12.237 14.064 1.00 91.06 93 SER A O 1
ATOM 743 N N . VAL A 1 94 ? -15.205 -11.505 12.780 1.00 84.69 94 VAL A N 1
ATOM 744 C CA . VAL A 1 94 ? -15.884 -10.758 13.853 1.00 84.69 94 VAL A CA 1
ATOM 745 C C . VAL A 1 94 ? -16.565 -11.714 14.838 1.00 84.69 94 VAL A C 1
ATOM 747 O O . VAL A 1 94 ? -16.640 -11.403 16.023 1.00 84.69 94 VAL A O 1
ATOM 750 N N . ASP A 1 95 ? -16.989 -12.889 14.371 1.00 84.25 95 ASP A N 1
ATOM 751 C CA . ASP A 1 95 ? -17.694 -13.893 15.177 1.00 84.25 95 ASP A CA 1
ATOM 752 C C . ASP A 1 95 ? -16.800 -14.473 16.287 1.00 84.25 95 ASP A C 1
ATOM 754 O O . ASP A 1 95 ? -17.283 -14.786 17.372 1.00 84.25 95 ASP A O 1
ATOM 758 N N . GLU A 1 96 ? -15.476 -14.495 16.084 1.00 79.06 96 GLU A N 1
ATOM 759 C CA . GLU A 1 96 ? -14.493 -14.851 17.126 1.00 79.06 96 GLU A CA 1
ATOM 760 C C . GLU A 1 96 ? -14.547 -13.916 18.351 1.00 79.06 96 GLU A C 1
ATOM 762 O O . GLU A 1 96 ? -14.075 -14.279 19.427 1.00 79.06 96 GLU A O 1
ATOM 767 N N . ILE A 1 97 ? -15.121 -12.714 18.212 1.00 77.25 97 ILE A N 1
ATOM 768 C CA . ILE A 1 97 ? -15.341 -11.775 19.323 1.00 77.25 97 ILE A CA 1
ATOM 769 C C . ILE A 1 97 ? -16.626 -12.132 20.094 1.00 77.25 97 ILE A C 1
ATOM 771 O O . ILE A 1 97 ? -16.697 -11.891 21.302 1.00 77.25 97 ILE A O 1
ATOM 775 N N . ASP A 1 98 ? -17.623 -12.704 19.414 1.00 70.44 98 ASP A N 1
ATOM 776 C CA . ASP A 1 98 ? -18.959 -13.005 19.951 1.00 70.44 98 ASP A CA 1
ATOM 777 C C . ASP A 1 98 ? -19.029 -14.371 20.668 1.00 70.44 98 ASP A C 1
ATOM 779 O O . ASP A 1 98 ? -19.870 -14.585 21.543 1.00 70.44 98 ASP A O 1
ATOM 783 N N . GLU A 1 99 ? -18.077 -15.280 20.411 1.00 62.19 99 GLU A N 1
ATOM 784 C CA . GLU A 1 99 ? -18.028 -16.650 20.968 1.00 62.19 99 GLU A CA 1
ATOM 785 C C . GLU A 1 99 ? -17.950 -16.765 22.509 1.00 62.19 99 GLU A C 1
ATOM 787 O O . GLU A 1 99 ? -18.007 -17.869 23.062 1.00 62.19 99 GLU A O 1
ATOM 792 N N . SER A 1 100 ? -17.925 -15.646 23.236 1.00 53.38 100 SER A N 1
ATOM 793 C CA . SER A 1 100 ? -18.139 -15.608 24.691 1.00 53.38 100 SER A CA 1
ATOM 794 C C . SER A 1 100 ? -19.435 -16.301 25.168 1.00 53.38 100 SER A C 1
ATOM 796 O O . SER A 1 100 ? -19.526 -16.682 26.335 1.00 53.38 100 SER A O 1
ATOM 798 N N . GLN A 1 101 ? -20.396 -16.579 24.277 1.00 49.97 101 GLN A N 1
ATOM 799 C CA . GLN A 1 101 ? -21.633 -17.306 24.602 1.00 49.97 101 GLN A CA 1
ATOM 800 C C . GLN A 1 101 ? -21.458 -18.803 24.937 1.00 49.97 101 GLN A C 1
ATOM 802 O O . GLN A 1 101 ? -22.364 -19.401 25.520 1.00 49.97 101 GLN A O 1
ATOM 807 N N . ASN A 1 102 ? -20.303 -19.424 24.667 1.00 44.66 102 ASN A N 1
ATOM 808 C CA . ASN A 1 102 ? -20.084 -20.844 24.993 1.00 44.66 102 ASN A CA 1
ATOM 809 C C . ASN A 1 102 ? -19.714 -21.117 26.468 1.00 44.66 102 ASN A C 1
ATOM 811 O O . ASN A 1 102 ? -19.501 -22.268 26.850 1.00 44.66 102 ASN A O 1
ATOM 815 N N . PHE A 1 103 ? -19.690 -20.097 27.335 1.00 45.38 103 PHE A N 1
ATOM 816 C CA . PHE A 1 103 ? -19.330 -20.254 28.752 1.00 45.38 103 PHE A CA 1
ATOM 817 C C . PHE A 1 103 ? -20.380 -21.000 29.605 1.00 45.38 103 PHE A C 1
ATOM 819 O O . PHE A 1 103 ? -20.118 -21.335 30.759 1.00 45.38 103 PHE A O 1
ATOM 826 N N . THR A 1 104 ? -21.567 -21.298 29.063 1.00 45.84 104 THR A N 1
ATOM 827 C CA . THR A 1 104 ? -22.646 -21.997 29.790 1.00 45.84 104 THR A CA 1
ATOM 828 C C . THR A 1 104 ? -22.608 -23.525 29.701 1.00 45.84 104 THR A C 1
ATOM 830 O O . THR A 1 104 ? -23.371 -24.185 30.406 1.00 45.84 104 THR A O 1
ATOM 833 N N . GLN A 1 105 ? -21.700 -24.129 28.928 1.00 41.59 105 GLN A N 1
ATOM 834 C CA . GLN A 1 105 ? -21.469 -25.578 28.969 1.00 41.59 105 GLN A CA 1
ATOM 835 C C . GLN A 1 105 ? -20.028 -25.853 29.386 1.00 41.59 105 GLN A C 1
ATOM 837 O O . GLN A 1 105 ? -19.101 -25.521 28.661 1.00 41.59 105 GLN A O 1
ATOM 842 N N . GLY A 1 106 ? -19.854 -26.455 30.567 1.00 38.53 106 GLY A N 1
ATOM 843 C CA . GLY A 1 106 ? -18.585 -26.694 31.266 1.00 38.53 106 GLY A CA 1
ATOM 844 C C . GLY A 1 106 ? -17.568 -27.599 30.559 1.00 38.53 106 GLY A C 1
ATOM 845 O O . GLY A 1 106 ? -17.083 -28.565 31.144 1.00 38.53 106 GLY A O 1
ATOM 846 N N . LYS A 1 107 ? -17.191 -27.278 29.321 1.00 35.44 107 LYS A N 1
ATOM 847 C CA . LYS A 1 107 ? -15.925 -27.702 28.736 1.00 35.44 107 LYS A CA 1
ATOM 848 C C . LYS A 1 107 ? -14.855 -26.792 29.311 1.00 35.44 107 LYS A C 1
ATOM 850 O O . LYS A 1 107 ? -14.717 -25.637 28.923 1.00 35.44 107 LYS A O 1
ATOM 855 N N . GLN A 1 108 ? -14.105 -27.335 30.257 1.00 38.72 108 GLN A N 1
ATOM 856 C CA . GLN A 1 108 ? -12.868 -26.752 30.744 1.00 38.72 108 GLN A CA 1
ATOM 857 C C . GLN A 1 108 ? -11.860 -26.764 29.581 1.00 38.72 108 GLN A C 1
ATOM 859 O O . GLN A 1 108 ? -11.067 -27.690 29.425 1.00 38.72 108 GLN A O 1
ATOM 864 N N . VAL A 1 109 ? -11.962 -25.781 28.685 1.00 40.31 109 VAL A N 1
ATOM 865 C CA . VAL A 1 109 ? -10.949 -25.540 27.662 1.00 40.31 109 VAL A CA 1
ATOM 866 C C . VAL A 1 109 ? -9.740 -24.997 28.410 1.00 40.31 109 VAL A C 1
ATOM 868 O O . VAL A 1 109 ? -9.775 -23.916 28.994 1.00 40.31 109 VAL A O 1
ATOM 871 N N . SER A 1 110 ? -8.687 -25.807 28.459 1.00 37.28 110 SER A N 1
ATOM 872 C CA . SER A 1 110 ? -7.359 -25.390 28.884 1.00 37.28 110 SER A CA 1
ATOM 873 C C . SER A 1 110 ? -6.865 -24.347 27.881 1.00 37.28 110 SER A C 1
ATOM 875 O O . SER A 1 110 ? -6.304 -24.670 26.839 1.00 37.28 110 SER A O 1
ATOM 877 N N . TYR A 1 111 ? -7.144 -23.079 28.168 1.00 42.69 111 TYR A N 1
ATOM 878 C CA . TYR A 1 111 ? -6.452 -21.973 27.531 1.00 42.69 111 TYR A CA 1
ATOM 879 C C . TYR A 1 111 ? -5.073 -21.899 28.185 1.00 42.69 111 TYR A C 1
ATOM 881 O O . TYR A 1 111 ? -4.943 -21.461 29.328 1.00 42.69 111 TYR A O 1
ATOM 889 N N . GLU A 1 112 ? -4.037 -22.366 27.486 1.00 44.78 112 GLU A N 1
ATOM 890 C CA . GLU A 1 112 ? -2.677 -21.904 27.757 1.00 44.78 112 GLU A CA 1
ATOM 891 C C . GLU A 1 112 ? -2.679 -20.388 27.547 1.00 44.78 112 GLU A C 1
ATOM 893 O O . GLU A 1 112 ? -2.615 -19.896 26.417 1.00 44.78 112 GLU A O 1
ATOM 898 N N . MET A 1 113 ? -2.829 -19.652 28.648 1.00 48.66 113 MET A N 1
ATOM 899 C CA . MET A 1 113 ? -2.674 -18.206 28.684 1.00 48.66 113 MET A CA 1
ATOM 900 C C . MET A 1 113 ? -1.238 -17.893 28.265 1.00 48.66 113 MET A C 1
ATOM 902 O O . MET A 1 113 ? -0.300 -17.992 29.060 1.00 48.66 113 MET A O 1
ATOM 906 N N . LYS A 1 114 ? -1.041 -17.585 26.979 1.00 62.91 114 LYS A N 1
ATOM 907 C CA . LYS A 1 114 ? 0.231 -17.060 26.484 1.00 62.91 114 LYS A CA 1
ATOM 908 C C . LYS A 1 114 ? 0.501 -15.783 27.253 1.00 62.91 114 LYS A C 1
ATOM 910 O O . LYS A 1 114 ? -0.333 -14.879 27.244 1.00 62.91 114 LYS A O 1
ATOM 915 N N . SER A 1 115 ? 1.644 -15.722 27.931 1.00 78.12 115 SER A N 1
ATOM 916 C CA . SER A 1 115 ? 1.945 -14.587 28.794 1.00 78.12 115 SER A CA 1
ATOM 917 C C . SER A 1 115 ? 1.849 -13.285 27.994 1.00 78.12 115 SER A C 1
ATOM 919 O O . SER A 1 115 ? 2.186 -13.219 26.807 1.00 78.12 115 SER A O 1
ATOM 921 N N . LYS A 1 116 ? 1.407 -12.218 28.661 1.00 71.25 116 LYS A N 1
ATOM 922 C CA . LYS A 1 116 ? 1.357 -10.857 28.107 1.00 71.25 116 LYS A CA 1
ATOM 923 C C . LYS A 1 116 ? 2.663 -10.452 27.409 1.00 71.25 116 LYS A C 1
ATOM 925 O O . LYS A 1 116 ? 2.646 -9.701 26.437 1.00 71.25 116 LYS A O 1
ATOM 930 N N . GLU A 1 117 ? 3.781 -10.970 27.900 1.00 73.12 117 GLU A N 1
ATOM 931 C CA . GLU A 1 117 ? 5.114 -10.757 27.351 1.00 73.12 117 GLU A CA 1
ATOM 932 C C . GLU A 1 117 ? 5.308 -11.457 25.996 1.00 73.12 117 GLU A C 1
ATOM 934 O O . GLU A 1 117 ? 5.794 -10.834 25.057 1.00 73.12 117 GLU A O 1
ATOM 939 N N . GLU A 1 118 ? 4.828 -12.694 25.825 1.00 75.75 118 GLU A N 1
ATOM 940 C CA . GLU A 1 118 ? 4.883 -13.409 24.539 1.00 75.75 118 GLU A CA 1
ATOM 941 C C . GLU A 1 118 ? 4.063 -12.692 23.452 1.00 75.75 118 GLU A C 1
ATOM 943 O O . GLU A 1 118 ? 4.483 -12.587 22.297 1.00 75.75 118 GLU A O 1
ATOM 948 N N . VAL A 1 119 ? 2.897 -12.160 23.825 1.00 72.44 119 VAL A N 1
ATOM 949 C CA . VAL A 1 119 ? 2.040 -11.384 22.919 1.00 72.44 119 VAL A CA 1
ATOM 950 C C . VAL A 1 119 ? 2.711 -10.073 22.509 1.00 72.44 119 VAL A C 1
ATOM 952 O O . VAL A 1 119 ? 2.713 -9.713 21.330 1.00 72.44 119 VAL A O 1
ATOM 955 N N . MET A 1 120 ? 3.299 -9.363 23.472 1.00 70.19 120 MET A N 1
ATOM 956 C CA . MET A 1 120 ? 3.983 -8.099 23.218 1.00 70.19 120 MET A CA 1
ATOM 957 C C . MET A 1 120 ? 5.218 -8.298 22.335 1.00 70.19 120 MET A C 1
ATOM 959 O O . MET A 1 120 ? 5.415 -7.535 21.391 1.00 70.19 120 MET A O 1
ATOM 963 N N . ASN A 1 121 ? 5.982 -9.367 22.568 1.00 78.25 121 ASN A N 1
ATOM 964 C CA . ASN A 1 121 ? 7.134 -9.724 21.743 1.00 78.25 121 ASN A CA 1
ATOM 965 C C . ASN A 1 121 ? 6.725 -9.996 20.292 1.00 78.25 121 ASN A C 1
ATOM 967 O O . ASN A 1 121 ? 7.327 -9.432 19.384 1.00 78.25 121 ASN A O 1
ATOM 971 N N . LYS A 1 122 ? 5.634 -10.736 20.059 1.00 78.06 122 LYS A N 1
ATOM 972 C CA . LYS A 1 122 ? 5.104 -10.963 18.700 1.00 78.06 122 LYS A CA 1
ATOM 973 C C . LYS A 1 122 ? 4.664 -9.678 18.003 1.00 78.06 122 LYS A C 1
ATOM 975 O O . LYS A 1 122 ? 4.892 -9.511 16.807 1.00 78.06 122 LYS A O 1
ATOM 980 N N . LEU A 1 123 ? 4.045 -8.753 18.737 1.00 74.12 123 LEU A N 1
ATOM 981 C CA . LEU A 1 123 ? 3.652 -7.457 18.182 1.00 74.12 123 LEU A CA 1
ATOM 982 C C . LEU A 1 123 ? 4.882 -6.625 17.789 1.00 74.12 123 LEU A C 1
ATOM 984 O O . LEU A 1 123 ? 4.899 -6.011 16.720 1.00 74.12 123 LEU A O 1
ATOM 988 N N . ILE A 1 124 ? 5.911 -6.622 18.640 1.00 84.00 124 ILE A N 1
ATOM 989 C CA . ILE A 1 124 ? 7.184 -5.944 18.381 1.00 84.00 124 ILE A CA 1
ATOM 990 C C . ILE A 1 124 ? 7.874 -6.569 17.165 1.00 84.00 124 ILE A C 1
ATOM 992 O O . ILE A 1 124 ? 8.257 -5.836 16.256 1.00 84.00 124 ILE A O 1
ATOM 996 N N . GLU A 1 125 ? 7.968 -7.897 17.095 1.00 85.25 125 GLU A N 1
ATOM 997 C CA . GLU A 1 125 ? 8.549 -8.626 15.961 1.00 85.25 125 GLU A CA 1
ATOM 998 C C . GLU A 1 125 ? 7.836 -8.296 14.647 1.00 85.25 125 GLU A C 1
ATOM 1000 O O . GLU A 1 125 ? 8.491 -7.915 13.676 1.00 85.25 125 GLU A O 1
ATOM 1005 N N . ASN A 1 126 ? 6.500 -8.334 14.622 1.00 79.50 126 ASN A N 1
ATOM 1006 C CA . ASN A 1 126 ? 5.727 -7.960 13.436 1.00 79.50 126 ASN A CA 1
ATOM 1007 C C . ASN A 1 126 ? 5.954 -6.496 13.043 1.00 79.50 126 ASN A C 1
ATOM 1009 O O . ASN A 1 126 ? 6.115 -6.177 11.859 1.00 79.50 126 ASN A O 1
ATOM 1013 N N . LYS A 1 127 ? 6.014 -5.587 14.024 1.00 86.44 127 LYS A N 1
ATOM 1014 C CA . LYS A 1 127 ? 6.265 -4.169 13.754 1.00 86.44 127 LYS A CA 1
ATOM 1015 C C . LYS A 1 127 ? 7.664 -3.941 13.186 1.00 86.44 127 LYS A C 1
ATOM 1017 O O . LYS A 1 127 ? 7.806 -3.172 12.233 1.00 86.44 127 LYS A O 1
ATOM 1022 N N . LEU A 1 128 ? 8.669 -4.625 13.730 1.00 88.88 128 LEU A N 1
ATOM 1023 C CA . LEU A 1 128 ? 10.050 -4.583 13.256 1.00 88.88 128 LEU A CA 1
ATOM 1024 C C . LEU A 1 128 ? 10.177 -5.183 11.852 1.00 88.88 128 LEU A C 1
ATOM 1026 O O . LEU A 1 128 ? 10.800 -4.569 10.986 1.00 88.88 128 LEU A O 1
ATOM 1030 N N . ALA A 1 129 ? 9.532 -6.320 11.582 1.00 86.50 129 ALA A N 1
ATOM 1031 C CA . ALA A 1 129 ? 9.517 -6.946 10.260 1.00 86.50 129 ALA A CA 1
ATOM 1032 C C . ALA A 1 129 ? 8.869 -6.035 9.201 1.00 86.50 129 ALA A C 1
ATOM 1034 O O . ALA A 1 129 ? 9.404 -5.859 8.099 1.00 86.50 129 ALA A O 1
ATOM 1035 N N . SER A 1 130 ? 7.758 -5.382 9.554 1.00 80.69 130 SER A N 1
ATOM 1036 C CA . SER A 1 130 ? 7.093 -4.392 8.701 1.00 80.69 130 SER A CA 1
ATOM 1037 C C . SER A 1 130 ? 7.988 -3.176 8.430 1.00 80.69 130 SER A C 1
ATOM 1039 O O . SER A 1 130 ? 8.146 -2.761 7.280 1.00 80.69 130 SER A O 1
ATOM 1041 N N . GLN A 1 131 ? 8.638 -2.622 9.460 1.00 89.12 131 GLN A N 1
ATOM 1042 C CA . GLN A 1 131 ? 9.570 -1.503 9.291 1.00 89.12 131 GLN A CA 1
ATOM 1043 C C . GLN A 1 131 ? 10.790 -1.879 8.443 1.00 89.12 131 GLN A C 1
ATOM 1045 O O . GLN A 1 131 ? 11.156 -1.119 7.548 1.00 89.12 131 GLN A O 1
ATOM 1050 N N . SER A 1 132 ? 11.369 -3.062 8.658 1.00 91.38 132 SER A N 1
ATOM 1051 C CA . SER A 1 132 ? 12.476 -3.578 7.846 1.00 91.38 132 SER A CA 1
ATOM 1052 C C . SER A 1 132 ? 12.086 -3.685 6.370 1.00 91.38 132 SER A C 1
ATOM 1054 O O . SER A 1 132 ? 12.822 -3.234 5.493 1.00 91.38 132 SER A O 1
ATOM 1056 N N . SER A 1 133 ? 10.884 -4.194 6.087 1.00 87.19 133 SER A N 1
ATOM 1057 C CA . SER A 1 133 ? 10.360 -4.291 4.720 1.00 87.19 133 SER A CA 1
ATOM 1058 C C . SER A 1 133 ? 10.189 -2.915 4.066 1.00 87.19 133 SER A C 1
ATOM 1060 O O . SER A 1 133 ? 10.518 -2.745 2.893 1.00 87.19 133 SER A O 1
ATOM 1062 N N . ARG A 1 134 ? 9.744 -1.902 4.823 1.00 85.31 134 ARG A N 1
ATOM 1063 C CA . ARG A 1 134 ? 9.629 -0.517 4.330 1.00 85.31 134 ARG A CA 1
ATOM 1064 C C . ARG A 1 134 ? 10.983 0.110 4.007 1.00 85.31 134 ARG A C 1
ATOM 1066 O O . ARG A 1 134 ? 11.082 0.823 3.012 1.00 85.31 134 ARG A O 1
ATOM 1073 N N . LEU A 1 135 ? 12.009 -0.154 4.816 1.00 90.25 135 LEU A N 1
ATOM 1074 C CA . LEU A 1 135 ? 13.369 0.324 4.550 1.00 90.25 135 LEU A CA 1
ATOM 1075 C C . LEU A 1 135 ? 13.935 -0.309 3.276 1.00 90.25 135 LEU A C 1
ATOM 1077 O O . LEU A 1 135 ? 14.393 0.416 2.397 1.00 90.25 135 LEU A O 1
ATOM 1081 N N . LYS A 1 136 ? 13.794 -1.634 3.122 1.00 91.88 136 LYS A N 1
ATOM 1082 C CA . LYS A 1 136 ? 14.193 -2.343 1.894 1.00 91.88 136 LYS A CA 1
ATOM 1083 C C . LYS A 1 136 ? 13.479 -1.798 0.658 1.00 91.88 136 LYS A C 1
ATOM 1085 O O . LYS A 1 136 ? 14.102 -1.626 -0.384 1.00 91.88 136 LYS A O 1
ATOM 1090 N N . LEU A 1 137 ? 12.186 -1.487 0.766 1.00 90.56 137 LEU A N 1
ATOM 1091 C CA . LEU A 1 137 ? 11.443 -0.862 -0.329 1.00 90.56 137 LEU A CA 1
ATOM 1092 C C . LEU A 1 137 ? 12.002 0.530 -0.675 1.00 90.56 137 LEU A C 1
ATOM 1094 O O . LEU A 1 137 ? 12.116 0.867 -1.849 1.00 90.56 137 LEU A O 1
ATOM 1098 N N . GLY A 1 138 ? 12.393 1.315 0.333 1.00 89.38 138 GLY A N 1
ATOM 1099 C CA . GLY A 1 138 ? 13.072 2.598 0.141 1.00 89.38 138 GLY A CA 1
ATOM 1100 C C . GLY A 1 138 ? 14.403 2.469 -0.608 1.00 89.38 138 GLY A C 1
ATOM 1101 O O . GLY A 1 138 ? 14.655 3.236 -1.533 1.00 89.38 138 GLY A O 1
ATOM 1102 N N . GLU A 1 139 ? 15.218 1.467 -0.270 1.00 93.00 139 GLU A N 1
ATOM 1103 C CA . GLU A 1 139 ? 16.477 1.168 -0.973 1.00 93.00 139 GLU A CA 1
ATOM 1104 C C . GLU A 1 139 ? 16.260 0.717 -2.423 1.00 93.00 139 GLU A C 1
ATOM 1106 O O . GLU A 1 139 ? 17.042 1.047 -3.314 1.00 93.00 139 GLU A O 1
ATOM 1111 N N . VAL A 1 140 ? 15.201 -0.053 -2.683 1.00 93.62 140 VAL A N 1
ATOM 1112 C CA . VAL A 1 140 ? 14.845 -0.447 -4.052 1.00 93.62 140 VAL A CA 1
ATOM 1113 C C . VAL A 1 140 ? 14.402 0.772 -4.857 1.00 93.62 140 VAL A C 1
ATOM 1115 O O . VAL A 1 140 ? 14.831 0.930 -5.998 1.00 93.62 140 VAL A O 1
ATOM 1118 N N . ASN A 1 141 ? 13.607 1.666 -4.267 1.00 89.75 141 ASN A N 1
ATOM 1119 C CA . ASN A 1 141 ? 13.160 2.884 -4.941 1.00 89.75 141 ASN A CA 1
ATOM 1120 C C . ASN A 1 141 ? 14.328 3.811 -5.298 1.00 89.75 141 ASN A C 1
ATOM 1122 O O . ASN A 1 141 ? 14.385 4.293 -6.426 1.00 89.75 141 ASN A O 1
ATOM 1126 N N . SER A 1 142 ? 15.300 3.999 -4.400 1.00 93.31 142 SER A N 1
ATOM 1127 C CA . SER A 1 142 ? 16.476 4.821 -4.710 1.00 93.31 142 SER A CA 1
ATOM 1128 C C . SER A 1 142 ? 17.321 4.226 -5.842 1.00 93.31 142 SER A C 1
ATOM 1130 O O . SER A 1 142 ? 17.775 4.959 -6.719 1.00 93.31 142 SER A O 1
ATOM 1132 N N . LYS A 1 143 ? 17.473 2.894 -5.890 1.00 96.62 143 LYS A N 1
ATOM 1133 C CA . LYS A 1 143 ? 18.120 2.204 -7.020 1.00 96.62 143 LYS A CA 1
ATOM 1134 C C . LYS A 1 143 ? 17.349 2.381 -8.327 1.00 96.62 143 LYS A C 1
ATOM 1136 O O . LYS A 1 143 ? 17.970 2.574 -9.366 1.00 96.62 143 LYS A O 1
ATOM 1141 N N . ILE A 1 144 ? 16.018 2.322 -8.288 1.00 96.00 144 ILE A N 1
ATOM 1142 C CA . ILE A 1 144 ? 15.173 2.565 -9.465 1.00 96.00 144 ILE A CA 1
ATOM 1143 C C . ILE A 1 144 ? 15.388 3.985 -9.993 1.00 96.00 144 ILE A C 1
ATOM 1145 O O . ILE A 1 144 ? 15.532 4.164 -11.199 1.00 96.00 144 ILE A O 1
ATOM 1149 N N . ASP A 1 145 ? 15.431 4.984 -9.116 1.00 95.56 145 ASP A N 1
ATOM 1150 C CA . ASP A 1 145 ? 15.612 6.374 -9.536 1.00 95.56 145 ASP A CA 1
ATOM 1151 C C . ASP A 1 145 ? 17.016 6.628 -10.098 1.00 95.56 145 ASP A C 1
ATOM 1153 O O . ASP A 1 145 ? 17.150 7.305 -11.118 1.00 95.56 145 ASP A O 1
ATOM 1157 N N . TYR A 1 146 ? 18.040 5.995 -9.521 1.00 96.00 146 TYR A N 1
ATOM 1158 C CA . TYR A 1 146 ? 19.387 5.986 -10.093 1.00 96.00 146 TYR A CA 1
ATOM 1159 C C . TYR A 1 146 ? 19.403 5.367 -11.505 1.00 96.00 146 TYR A C 1
ATOM 1161 O O . TYR A 1 146 ? 19.891 5.982 -12.449 1.00 96.00 146 TYR A O 1
ATOM 1169 N N . LEU A 1 147 ? 18.794 4.188 -11.689 1.00 97.31 147 LEU A N 1
ATOM 1170 C CA . LEU A 1 147 ? 18.734 3.516 -12.994 1.00 97.31 147 LEU A CA 1
ATOM 1171 C C . LEU A 1 147 ? 17.951 4.310 -14.050 1.00 97.31 147 LEU A C 1
ATOM 1173 O O . LEU A 1 147 ? 18.292 4.252 -15.230 1.00 97.31 147 LEU A O 1
ATOM 1177 N N . LYS A 1 148 ? 16.911 5.055 -13.655 1.00 97.31 148 LYS A N 1
ATOM 1178 C CA . LYS A 1 148 ? 16.200 5.966 -14.568 1.00 97.31 148 LYS A CA 1
ATOM 1179 C C . LYS A 1 148 ? 17.108 7.096 -15.044 1.00 97.31 148 LYS A C 1
ATOM 1181 O O . LYS A 1 148 ? 17.112 7.390 -16.234 1.00 97.31 148 LYS A O 1
ATOM 1186 N N . SER A 1 149 ? 17.881 7.687 -14.132 1.00 97.31 149 SER A N 1
ATOM 1187 C CA . SER A 1 149 ? 18.843 8.738 -14.474 1.00 97.31 149 SER A CA 1
ATOM 1188 C C . SER A 1 149 ? 19.875 8.235 -15.485 1.00 97.31 149 SER A C 1
ATOM 1190 O O . SER A 1 149 ? 20.071 8.868 -16.520 1.00 97.31 149 SER A O 1
ATOM 1192 N N . ASP A 1 150 ? 20.479 7.069 -15.235 1.00 97.88 150 ASP A N 1
ATOM 1193 C CA . ASP A 1 150 ? 21.458 6.467 -16.151 1.00 97.88 150 ASP A CA 1
ATOM 1194 C C . ASP A 1 150 ? 20.839 6.163 -17.526 1.00 97.88 150 ASP A C 1
ATOM 1196 O O . ASP A 1 150 ? 21.457 6.404 -18.566 1.00 97.88 150 ASP A O 1
ATOM 1200 N N . LEU A 1 151 ? 19.593 5.678 -17.556 1.00 97.94 151 LEU A N 1
ATOM 1201 C CA . LEU A 1 151 ? 18.870 5.425 -18.802 1.00 97.94 151 LEU A CA 1
ATOM 1202 C C . LEU A 1 151 ? 18.640 6.711 -19.612 1.00 97.94 151 LEU A C 1
ATOM 1204 O O . LEU A 1 151 ? 18.775 6.692 -20.839 1.00 97.94 151 LEU A O 1
ATOM 1208 N N . ASP A 1 152 ? 18.309 7.822 -18.953 1.00 97.88 152 ASP A N 1
ATOM 1209 C CA . ASP A 1 152 ? 18.127 9.121 -19.609 1.00 97.88 152 ASP A CA 1
ATOM 1210 C C . ASP A 1 152 ? 19.446 9.666 -20.182 1.00 97.88 152 ASP A C 1
ATOM 1212 O O . ASP A 1 152 ? 19.459 10.212 -21.295 1.00 97.88 152 ASP A O 1
ATOM 1216 N N . THR A 1 153 ? 20.567 9.450 -19.488 1.00 97.81 153 THR A N 1
ATOM 1217 C CA . THR A 1 153 ? 21.907 9.761 -20.007 1.00 97.81 153 THR A CA 1
ATOM 1218 C C . THR A 1 153 ? 22.214 8.939 -21.258 1.00 97.81 153 THR A C 1
ATOM 1220 O O . THR A 1 153 ? 22.476 9.515 -22.313 1.00 97.81 153 THR A O 1
ATOM 1223 N N . VAL A 1 154 ? 22.066 7.610 -21.200 1.00 98.19 154 VAL A N 1
ATOM 1224 C CA . VAL A 1 154 ? 22.312 6.721 -22.353 1.00 98.19 154 VAL A CA 1
ATOM 1225 C C . VAL A 1 154 ? 21.427 7.087 -23.547 1.00 98.19 154 VAL A C 1
ATOM 1227 O O . VAL A 1 154 ? 21.872 7.077 -24.695 1.00 98.19 154 VAL A O 1
ATOM 1230 N N . LYS A 1 155 ? 20.165 7.448 -23.303 1.00 98.44 155 LYS A N 1
ATOM 1231 C CA . LYS A 1 155 ? 19.238 7.890 -24.352 1.00 98.44 155 LYS A CA 1
ATOM 1232 C C . LYS A 1 155 ? 19.696 9.185 -25.022 1.00 98.44 155 LYS A C 1
ATOM 1234 O O . LYS A 1 155 ? 19.495 9.350 -26.227 1.00 98.44 155 LYS A O 1
ATOM 1239 N N . THR A 1 156 ? 20.283 10.097 -24.255 1.00 98.12 156 THR A N 1
ATOM 1240 C CA . THR A 1 156 ? 20.839 11.354 -24.768 1.00 98.12 156 THR A CA 1
ATOM 1241 C C . THR A 1 156 ? 22.077 11.088 -25.619 1.00 98.12 156 THR A C 1
ATOM 1243 O O . THR A 1 156 ? 22.150 11.572 -26.750 1.00 98.12 156 THR A O 1
ATOM 1246 N N . ASP A 1 157 ? 22.980 10.233 -25.143 1.00 98.00 157 ASP A N 1
ATOM 1247 C CA . ASP A 1 157 ? 24.176 9.833 -25.888 1.00 98.00 157 ASP A CA 1
ATOM 1248 C C . ASP A 1 157 ? 23.813 9.138 -27.203 1.00 98.00 157 ASP A C 1
ATOM 1250 O O . ASP A 1 157 ? 24.364 9.458 -28.256 1.00 98.00 157 ASP A O 1
ATOM 1254 N N . LEU A 1 158 ? 22.820 8.245 -27.184 1.00 98.25 158 LEU A N 1
ATOM 1255 C CA . LEU A 1 158 ? 22.363 7.538 -28.380 1.00 98.25 158 LEU A CA 1
ATOM 1256 C C . LEU A 1 158 ? 21.783 8.494 -29.432 1.00 98.25 158 LEU A C 1
ATOM 1258 O O . LEU A 1 158 ? 22.024 8.309 -30.625 1.00 98.25 158 LEU A O 1
ATOM 1262 N N . ARG A 1 159 ? 21.056 9.540 -29.012 1.00 98.06 159 ARG A N 1
ATOM 1263 C CA . ARG A 1 159 ? 20.585 10.594 -29.928 1.00 98.06 159 ARG A CA 1
ATOM 1264 C C . ARG A 1 159 ? 21.753 11.347 -30.558 1.00 98.06 159 ARG A C 1
ATOM 1266 O O . ARG A 1 159 ? 21.774 11.488 -31.777 1.00 98.06 159 ARG A O 1
ATOM 1273 N N . SER A 1 160 ? 22.731 11.750 -29.749 1.00 98.44 160 SER A N 1
ATOM 1274 C CA . SER A 1 160 ? 23.940 12.440 -30.218 1.00 98.44 160 SER A CA 1
ATOM 1275 C C . SER A 1 160 ? 24.721 11.596 -31.235 1.00 98.44 160 SER A C 1
ATOM 1277 O O . SER A 1 160 ? 25.030 12.057 -32.334 1.00 98.44 160 SER A O 1
ATOM 1279 N N . VAL A 1 161 ? 24.955 10.314 -30.935 1.00 98.44 161 VAL A N 1
ATOM 1280 C CA . VAL A 1 161 ? 25.615 9.384 -31.866 1.00 98.44 161 VAL A CA 1
ATOM 1281 C C . VAL A 1 161 ? 24.818 9.243 -33.164 1.00 98.44 161 VAL A C 1
ATOM 1283 O O . VAL A 1 161 ? 25.401 9.270 -34.247 1.00 98.44 161 VAL A O 1
ATOM 1286 N N . ASN A 1 162 ? 23.491 9.133 -33.085 1.00 98.44 162 ASN A N 1
ATOM 1287 C CA . ASN A 1 162 ? 22.641 9.022 -34.268 1.00 98.44 162 ASN A CA 1
ATOM 1288 C C . ASN A 1 162 ? 22.702 10.276 -35.165 1.00 98.44 162 ASN A C 1
ATOM 1290 O O . ASN A 1 162 ? 22.701 10.161 -36.394 1.00 98.44 162 ASN A O 1
ATOM 1294 N N . GLU A 1 163 ? 22.794 11.468 -34.572 1.00 98.31 163 GLU A N 1
ATOM 1295 C CA . GLU A 1 163 ? 22.996 12.724 -35.304 1.00 98.31 163 GLU A CA 1
ATOM 1296 C C . GLU A 1 163 ? 24.352 12.746 -36.020 1.00 98.31 163 GLU A C 1
ATOM 1298 O O . GLU A 1 163 ? 24.411 13.049 -37.216 1.00 98.31 163 GLU A O 1
ATOM 1303 N N . VAL A 1 164 ? 25.427 12.351 -35.329 1.00 98.44 164 VAL A N 1
ATOM 1304 C CA . VAL A 1 164 ? 26.773 12.253 -35.917 1.00 98.44 164 VAL A CA 1
ATOM 1305 C C . VAL A 1 164 ? 26.790 11.263 -37.082 1.00 98.44 164 VAL A C 1
ATOM 1307 O O . VAL A 1 164 ? 27.237 11.614 -38.172 1.00 98.44 164 VAL A O 1
ATOM 1310 N N . VAL A 1 165 ? 26.239 10.059 -36.898 1.00 98.56 165 VAL A N 1
ATOM 1311 C CA . VAL A 1 165 ? 26.156 9.035 -37.954 1.00 98.56 165 VAL A CA 1
ATOM 1312 C C . VAL A 1 165 ? 25.373 9.550 -39.163 1.00 98.56 165 VAL A C 1
ATOM 1314 O O . VAL A 1 165 ? 25.796 9.360 -40.305 1.00 98.56 165 VAL A O 1
ATOM 1317 N N . SER A 1 166 ? 24.254 10.240 -38.935 1.00 98.25 166 SER A N 1
ATOM 1318 C CA . SER A 1 166 ? 23.448 10.828 -40.011 1.00 98.25 166 SER A CA 1
ATOM 1319 C C . SER A 1 166 ? 24.237 11.873 -40.802 1.00 98.25 166 SER A C 1
ATOM 1321 O O . SER A 1 166 ? 24.212 11.858 -42.034 1.00 98.25 166 SER A O 1
ATOM 1323 N N . LYS A 1 167 ? 24.988 12.739 -40.111 1.00 98.50 167 LYS A N 1
ATOM 1324 C CA . LYS A 1 167 ? 25.848 13.749 -40.737 1.00 98.50 167 LYS A CA 1
ATOM 1325 C C . LYS A 1 167 ? 26.971 13.111 -41.557 1.00 98.50 167 LYS A C 1
ATOM 1327 O O . LYS A 1 167 ? 27.121 13.442 -42.731 1.00 98.50 167 LYS A O 1
ATOM 1332 N N . THR A 1 168 ? 27.704 12.158 -40.986 1.00 98.25 168 THR A N 1
ATOM 1333 C CA . THR A 1 168 ? 28.789 11.455 -41.688 1.00 98.25 168 THR A CA 1
ATOM 1334 C C . THR A 1 168 ? 28.276 10.713 -42.923 1.00 98.25 168 THR A C 1
ATOM 1336 O O . THR A 1 168 ? 28.923 10.735 -43.967 1.00 98.25 168 THR A O 1
ATOM 1339 N N . ASN A 1 169 ? 27.084 10.114 -42.860 1.00 98.25 169 ASN A N 1
ATOM 1340 C CA . ASN A 1 169 ? 26.469 9.470 -44.022 1.00 98.25 169 ASN A CA 1
ATOM 1341 C C . ASN A 1 169 ? 26.148 10.457 -45.155 1.00 98.25 169 ASN A C 1
ATOM 1343 O O . ASN A 1 169 ? 26.294 10.110 -46.329 1.00 98.25 169 ASN A O 1
ATOM 1347 N N . LEU A 1 170 ? 25.707 11.677 -44.831 1.00 98.25 170 LEU A N 1
ATOM 1348 C CA . LEU A 1 170 ? 25.476 12.720 -45.835 1.00 98.25 170 LEU A CA 1
ATOM 1349 C C . LEU A 1 170 ? 26.789 13.169 -46.486 1.00 98.25 170 LEU A C 1
ATOM 1351 O O . LEU A 1 170 ? 26.861 13.259 -47.712 1.00 98.25 170 LEU A O 1
ATOM 1355 N N . GLU A 1 171 ? 27.832 13.389 -45.685 1.00 98.44 171 GLU A N 1
ATOM 1356 C CA . GLU A 1 171 ? 29.171 13.745 -46.173 1.00 98.44 171 GLU A CA 1
ATOM 1357 C C . GLU A 1 171 ? 29.754 12.647 -47.075 1.00 98.44 171 GLU A C 1
ATOM 1359 O O . GLU A 1 171 ? 30.274 12.935 -48.154 1.00 98.44 171 GLU A O 1
ATOM 1364 N N . LEU A 1 172 ? 29.594 11.376 -46.694 1.00 98.44 172 LEU A N 1
ATOM 1365 C CA . LEU A 1 172 ? 30.045 10.236 -47.490 1.00 98.44 172 LEU A CA 1
ATOM 1366 C C . LEU A 1 172 ? 29.355 10.190 -48.861 1.00 98.44 172 LEU A C 1
ATOM 1368 O O . LEU A 1 172 ? 30.026 10.020 -49.879 1.00 98.44 172 LEU A O 1
ATOM 1372 N N . LYS A 1 173 ? 28.032 10.401 -48.911 1.00 98.56 173 LYS A N 1
ATOM 1373 C CA . LYS A 1 173 ? 27.273 10.460 -50.174 1.00 98.56 173 LYS A CA 1
ATOM 1374 C C . LYS A 1 173 ? 27.704 11.629 -51.062 1.00 98.56 173 LYS A C 1
ATOM 1376 O O . LYS A 1 173 ? 27.793 11.475 -52.284 1.00 98.56 173 LYS A O 1
ATOM 1381 N N . ALA A 1 174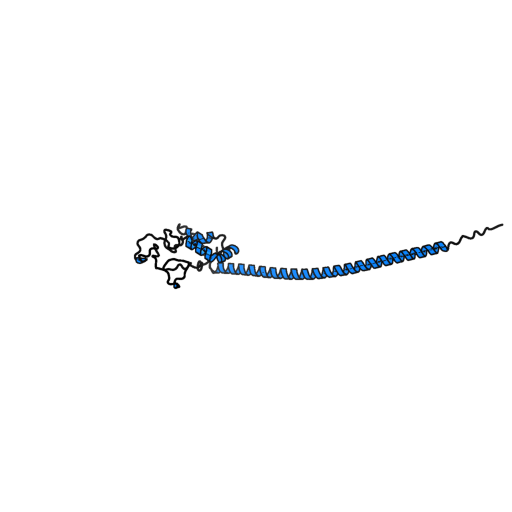 ? 27.984 12.788 -50.467 1.00 98.19 174 ALA A N 1
ATOM 1382 C CA . ALA A 1 174 ? 28.481 13.954 -51.196 1.00 98.19 174 ALA A CA 1
ATOM 1383 C C . ALA A 1 174 ? 29.871 13.688 -51.800 1.00 98.19 174 ALA A C 1
ATOM 1385 O O . ALA A 1 174 ? 30.109 13.975 -52.978 1.00 98.19 174 ALA A O 1
ATOM 1386 N N . ASN A 1 175 ? 30.764 13.065 -51.028 1.00 98.19 175 ASN A N 1
ATOM 1387 C CA . ASN A 1 175 ? 32.090 12.667 -51.494 1.00 98.19 175 ASN A CA 1
ATOM 1388 C C . ASN A 1 175 ? 32.003 11.626 -52.615 1.00 98.19 175 ASN A C 1
ATOM 1390 O O . ASN A 1 175 ? 32.673 11.775 -53.635 1.00 98.19 175 ASN A O 1
ATOM 1394 N N . GLN A 1 176 ? 31.131 10.624 -52.475 1.00 98.50 176 GLN A N 1
ATOM 1395 C CA . GLN A 1 176 ? 30.893 9.622 -53.514 1.00 98.50 176 GLN A CA 1
ATOM 1396 C C . GLN A 1 176 ? 30.440 10.273 -54.831 1.00 98.50 176 GLN A C 1
ATOM 1398 O O . GLN A 1 176 ? 31.024 10.015 -55.881 1.00 98.50 176 GLN A O 1
ATOM 1403 N N . SER A 1 177 ? 29.469 11.189 -54.768 1.00 98.38 177 SER A N 1
ATOM 1404 C CA . SER A 1 177 ? 28.972 11.917 -55.947 1.00 98.38 177 SER A CA 1
ATOM 1405 C C . SER A 1 177 ? 30.064 12.770 -56.611 1.00 98.38 177 SER A C 1
ATOM 1407 O O . SER A 1 177 ? 30.136 12.874 -57.839 1.00 98.38 177 SER A O 1
ATOM 1409 N N . SER A 1 178 ? 30.944 13.367 -55.801 1.00 98.44 178 SER A N 1
ATOM 1410 C CA . SER A 1 178 ? 32.080 14.165 -56.278 1.00 98.44 178 SER A CA 1
ATOM 1411 C C . SER A 1 178 ? 33.118 13.299 -56.998 1.00 98.44 178 SER A C 1
ATOM 1413 O O . SER A 1 178 ? 33.586 13.667 -58.076 1.00 98.44 178 SER A O 1
ATOM 1415 N N . ILE A 1 179 ? 33.431 12.122 -56.446 1.00 98.25 179 ILE A N 1
ATOM 1416 C CA . ILE A 1 179 ? 34.337 11.140 -57.055 1.00 98.25 179 ILE A CA 1
ATOM 1417 C C . ILE A 1 179 ? 33.773 10.648 -58.392 1.00 98.25 179 ILE A C 1
ATOM 1419 O O . ILE A 1 179 ? 34.481 10.667 -59.398 1.00 98.25 179 ILE A O 1
ATOM 1423 N N . GLU A 1 180 ? 32.495 10.266 -58.440 1.00 98.38 180 GLU A N 1
ATOM 1424 C CA . GLU A 1 180 ? 31.835 9.825 -59.677 1.00 98.38 180 GLU A CA 1
ATOM 1425 C C . GLU A 1 180 ? 31.868 10.909 -60.765 1.00 98.38 180 GLU A C 1
ATOM 1427 O O . GLU A 1 180 ? 32.134 10.623 -61.935 1.00 98.38 180 GLU A O 1
ATOM 1432 N N . SER A 1 181 ? 31.645 12.168 -60.381 1.00 98.25 181 SER A N 1
ATOM 1433 C CA . SER A 1 181 ? 31.717 13.312 -61.296 1.00 98.25 181 SER A CA 1
ATOM 1434 C C . SER A 1 181 ? 33.133 13.522 -61.840 1.00 98.25 181 SER A C 1
ATOM 1436 O O . SER A 1 181 ? 33.307 13.739 -63.041 1.00 98.25 181 SER A O 1
ATOM 1438 N N . TYR A 1 182 ? 34.152 13.406 -60.983 1.00 98.31 182 TYR A N 1
ATOM 1439 C CA . TYR A 1 182 ? 35.555 13.486 -61.390 1.00 98.31 182 TYR A CA 1
ATOM 1440 C C . TYR A 1 182 ? 35.929 12.367 -62.371 1.00 98.31 182 TYR A C 1
ATOM 1442 O O . TYR A 1 182 ? 36.509 12.644 -63.421 1.00 98.31 182 TYR A O 1
ATOM 1450 N N . PHE A 1 183 ? 35.536 11.120 -62.086 1.00 98.06 183 PHE A N 1
ATOM 1451 C CA . PHE A 1 183 ? 35.777 9.984 -62.981 1.00 98.06 183 PHE A CA 1
ATOM 1452 C C . PHE A 1 183 ? 35.155 10.194 -64.365 1.00 98.06 183 PHE A C 1
ATOM 1454 O O . PHE A 1 183 ? 35.833 9.991 -65.372 1.00 98.06 183 PHE A O 1
ATOM 1461 N N . LYS A 1 184 ? 33.901 10.663 -64.437 1.00 96.69 184 LYS A N 1
ATOM 1462 C CA . LYS A 1 184 ? 33.244 10.986 -65.717 1.00 96.69 184 LYS A CA 1
ATOM 1463 C C . LYS A 1 184 ? 34.019 12.036 -66.517 1.00 96.69 184 LYS A C 1
ATOM 1465 O O . LYS A 1 184 ? 34.189 11.886 -67.725 1.00 96.69 184 LYS A O 1
ATOM 1470 N N . LEU A 1 185 ? 34.520 13.076 -65.848 1.00 96.50 185 LEU A N 1
ATOM 1471 C CA . LEU A 1 185 ? 35.304 14.130 -66.490 1.00 96.50 185 LEU A CA 1
ATOM 1472 C C . LEU A 1 185 ? 36.638 13.601 -67.038 1.00 96.50 185 LEU A C 1
ATOM 1474 O O . LEU A 1 185 ? 37.006 13.935 -68.163 1.00 96.50 185 LEU A O 1
ATOM 1478 N N . VAL A 1 186 ? 37.342 12.755 -66.284 1.00 96.00 186 VAL A N 1
ATOM 1479 C CA . VAL A 1 186 ? 38.594 12.131 -66.742 1.00 96.00 186 VAL A CA 1
ATOM 1480 C C . VAL A 1 186 ? 38.356 11.252 -67.974 1.00 96.00 186 VAL A C 1
ATOM 1482 O O . VAL A 1 186 ? 39.070 11.416 -68.961 1.00 96.00 186 VAL A O 1
ATOM 1485 N N . LEU A 1 187 ? 37.322 10.403 -67.961 1.00 94.69 187 LEU A N 1
ATOM 1486 C CA . LEU A 1 187 ? 36.978 9.535 -69.097 1.00 94.69 187 LEU A CA 1
ATOM 1487 C C . LEU A 1 187 ? 36.628 10.337 -70.363 1.00 94.69 187 LEU A C 1
ATOM 1489 O O . LEU A 1 187 ? 37.107 10.029 -71.449 1.00 94.69 187 LEU A O 1
ATOM 1493 N N . SER A 1 188 ? 35.879 11.437 -70.232 1.00 94.00 188 SER A N 1
ATOM 1494 C CA . SER A 1 188 ? 35.547 12.287 -71.390 1.00 94.00 188 SER A CA 1
ATOM 1495 C C . SER A 1 188 ? 36.772 12.941 -72.055 1.00 94.00 188 SER A C 1
ATOM 1497 O O . SER A 1 188 ? 36.765 13.218 -73.255 1.00 94.00 188 SER A O 1
ATOM 1499 N N . ARG A 1 189 ? 37.850 13.179 -71.292 1.00 92.31 189 ARG A N 1
ATOM 1500 C CA . ARG A 1 189 ? 39.095 13.764 -71.815 1.00 92.31 189 ARG A CA 1
ATOM 1501 C C . ARG A 1 189 ? 39.949 12.743 -72.560 1.00 92.31 189 ARG A C 1
ATOM 1503 O O . ARG A 1 189 ? 40.595 13.121 -73.534 1.00 92.31 189 ARG A O 1
ATOM 1510 N N . THR A 1 190 ? 39.959 11.482 -72.127 1.00 86.50 190 THR A N 1
ATOM 1511 C CA . THR A 1 190 ? 40.734 10.423 -72.793 1.00 86.50 190 THR A CA 1
ATOM 1512 C C . THR A 1 190 ? 40.178 10.090 -74.174 1.00 86.50 190 THR A C 1
ATOM 1514 O O . THR A 1 190 ? 40.960 9.909 -75.104 1.00 86.50 190 THR A O 1
ATOM 1517 N N . ASP A 1 191 ? 38.855 10.135 -74.348 1.00 79.44 191 ASP A N 1
ATOM 1518 C CA . ASP A 1 191 ? 38.204 9.874 -75.643 1.00 79.44 191 ASP A CA 1
ATOM 1519 C C . ASP A 1 191 ? 38.455 10.982 -76.682 1.00 79.44 191 ASP A C 1
ATOM 1521 O O . ASP A 1 191 ? 38.319 10.761 -77.881 1.00 79.44 191 ASP A O 1
ATOM 1525 N N . SER A 1 192 ? 38.851 12.182 -76.242 1.00 73.69 192 SER A N 1
ATOM 1526 C CA . SER A 1 192 ? 39.130 13.320 -77.130 1.00 73.69 192 SER A CA 1
ATOM 1527 C C . SER A 1 192 ? 40.579 13.361 -77.646 1.00 73.69 192 SER A C 1
ATOM 1529 O O . SER A 1 192 ? 40.882 14.157 -78.532 1.00 73.69 192 SER A O 1
ATOM 1531 N N . GLN A 1 193 ? 41.491 12.547 -77.093 1.00 66.50 193 GLN A N 1
ATOM 1532 C CA . GLN A 1 193 ? 42.913 12.519 -77.482 1.00 66.50 193 GLN A CA 1
ATOM 1533 C C . GLN A 1 193 ? 43.290 11.356 -78.413 1.00 66.50 193 GLN A C 1
ATOM 1535 O O . GLN A 1 193 ? 44.400 11.348 -78.948 1.00 66.50 193 GLN A O 1
ATOM 1540 N N . SER A 1 194 ? 42.381 10.418 -78.685 1.00 59.88 194 SER A N 1
ATOM 1541 C CA . SER A 1 194 ? 42.503 9.460 -79.790 1.00 59.88 194 SER A CA 1
ATOM 1542 C C . SER A 1 194 ? 42.218 10.160 -81.127 1.00 59.88 194 SER A C 1
ATOM 1544 O O . SER A 1 194 ? 41.219 9.914 -81.800 1.00 59.88 194 SER A O 1
ATOM 1546 N N . GLY A 1 195 ? 43.108 11.078 -81.515 1.00 57.88 195 GLY A N 1
ATOM 1547 C CA . GLY A 1 195 ? 43.109 11.655 -82.858 1.00 57.88 195 GLY A CA 1
ATOM 1548 C C . GLY A 1 195 ? 43.185 10.547 -83.918 1.00 57.88 195 GLY A C 1
ATOM 1549 O O . GLY A 1 195 ? 43.766 9.491 -83.647 1.00 57.88 195 GLY A O 1
ATOM 1550 N N . PRO A 1 196 ? 42.592 10.752 -85.110 1.00 58.75 196 PRO A N 1
ATOM 1551 C CA . PRO A 1 196 ? 42.577 9.742 -86.157 1.00 58.75 196 PRO A CA 1
ATOM 1552 C C . PRO A 1 196 ? 44.014 9.312 -86.428 1.00 58.75 196 PRO A C 1
ATOM 1554 O O . PRO A 1 196 ? 44.868 10.151 -86.712 1.00 58.75 196 PRO A O 1
ATOM 1557 N N . ALA A 1 197 ? 44.284 8.013 -86.292 1.00 59.97 197 ALA A N 1
ATOM 1558 C CA . ALA A 1 197 ? 45.560 7.439 -86.672 1.00 59.97 197 ALA A CA 1
ATOM 1559 C C . ALA A 1 197 ? 45.829 7.849 -88.123 1.00 59.97 197 ALA A C 1
ATOM 1561 O O . ALA A 1 197 ? 45.151 7.377 -89.036 1.00 59.97 197 ALA A O 1
ATOM 1562 N N . SER A 1 198 ? 46.761 8.782 -88.323 1.00 58.97 198 SER A N 1
ATOM 1563 C CA . SER A 1 198 ? 47.222 9.193 -89.639 1.00 58.97 198 SER A CA 1
ATOM 1564 C C . SER A 1 198 ? 47.749 7.943 -90.329 1.00 58.97 198 SER A C 1
ATOM 1566 O O . SER A 1 198 ? 48.838 7.460 -90.020 1.00 58.97 198 SER A O 1
ATOM 1568 N N . SER A 1 199 ? 46.943 7.370 -91.215 1.00 59.25 199 SER A N 1
ATOM 1569 C CA . SER A 1 199 ? 47.330 6.265 -92.075 1.00 59.25 199 SER A CA 1
ATOM 1570 C C . SER A 1 199 ? 48.351 6.794 -93.078 1.00 59.25 199 SER A C 1
ATOM 1572 O O . SER A 1 199 ? 48.002 7.239 -94.171 1.00 59.25 199 SER A O 1
ATOM 1574 N N . SER A 1 200 ? 49.617 6.809 -92.671 1.00 54.25 200 SER A N 1
ATOM 1575 C CA . SER A 1 200 ? 50.758 7.051 -93.543 1.00 54.25 200 SER A CA 1
ATOM 1576 C C . SER A 1 200 ? 50.893 5.853 -94.481 1.00 54.25 200 SER A C 1
ATOM 1578 O O . SER A 1 200 ? 51.533 4.857 -94.146 1.00 54.25 200 SER A O 1
ATOM 1580 N N . SER A 1 201 ? 50.243 5.923 -95.640 1.00 55.50 201 SER A N 1
ATOM 1581 C CA . SER A 1 201 ? 50.455 4.985 -96.739 1.00 55.50 201 SER A CA 1
ATOM 1582 C C . SER A 1 201 ? 51.920 5.046 -97.180 1.00 55.50 201 SER A C 1
ATOM 1584 O O . SER A 1 201 ? 52.348 6.032 -97.780 1.00 55.50 201 SER A O 1
ATOM 1586 N N . LEU A 1 202 ? 52.696 4.001 -96.875 1.00 59.12 202 LEU A N 1
ATOM 1587 C CA . LEU A 1 202 ? 53.963 3.729 -97.552 1.00 59.12 202 LEU A CA 1
ATOM 1588 C C . LEU A 1 202 ? 53.648 3.382 -99.012 1.00 59.12 202 LEU A C 1
ATOM 1590 O O . LEU A 1 202 ? 53.140 2.297 -99.288 1.00 59.12 202 LEU A O 1
ATOM 1594 N N . ASN A 1 203 ? 53.949 4.295 -99.934 1.00 54.44 203 ASN A N 1
ATOM 1595 C CA . ASN A 1 203 ? 54.080 3.962 -101.348 1.00 54.44 203 ASN A CA 1
ATOM 1596 C C . ASN A 1 203 ? 55.541 3.611 -101.647 1.00 54.44 203 ASN A C 1
ATOM 1598 O O . ASN A 1 203 ? 56.455 4.329 -101.236 1.00 54.44 203 ASN A O 1
ATOM 1602 N N . HIS A 1 204 ? 55.692 2.478 -102.331 1.00 51.44 204 HIS A N 1
ATOM 1603 C CA . HIS A 1 204 ? 56.891 2.004 -103.015 1.00 51.44 204 HIS A CA 1
ATOM 1604 C C . HIS A 1 204 ? 57.305 2.922 -104.167 1.00 51.44 204 HIS A C 1
ATOM 1606 O O . HIS A 1 204 ? 56.401 3.542 -104.776 1.00 51.44 204 HIS A O 1
#

Secondary structure (DSSP, 8-state):
-----S--S------TTT--TTS-GGG--PPP--TTT--SSS-GGG--SPP--TTT--SS-TT-TT-HHHHHHHHHHTHHHHHHHHHTTS-S-SHHHHGGGGGGS----------HHHHHHHHHHHHHHHHHHHHHHHHHHHHHHHHHHHHHHHHHHHHHHHHHHHHHHHHHHHHHHHHHHHHHHHHHHHTTT-----------